Protein 2Y8Y (pdb70)

Radius of gyration: 17.03 Å; Cα contacts (8 Å, |Δi|>4): 442; chains: 1; bounding box: 39×47×45 Å

Nearest PDB structures (foldseek):
  2y8y-assembly1_A  TM=1.005E+00  e=7.306E-42  Thermus thermophilus HB8
  3qrq-assembly1_A  TM=9.886E-01  e=1.419E-35  Thermus thermophilus HB8
  2y9h-assembly3_E  TM=9.894E-01  e=6.694E-35  Thermus thermophilus HB8
  2y9h-assembly7_M  TM=9.909E-01  e=1.585E-34  Thermus thermophilus HB8
  2y9h-assembly2_C  TM=9.867E-01  e=7.059E-34  Thermus thermophilus HB8

Solvent-accessible surface area: 11088 Å² total; per-residue (Å²): 132,49,36,37,0,41,78,3,88,0,21,1,56,72,81,18,196,16,0,116,110,2,46,79,21,19,60,46,4,51,128,12,0,19,114,6,6,53,162,6,66,151,93,70,113,24,52,2,0,6,7,55,40,133,122,41,34,0,47,2,6,1,29,23,123,12,84,22,100,58,21,85,174,47,2,25,111,54,76,116,44,129,44,51,104,17,65,24,129,100,37,60,146,7,131,5,52,0,28,0,15,1,10,109,144,61,115,103,73,38,133,133,55,37,22,177,58,89,77,77,8,31,55,10,0,48,120,63,0,83,93,10,0,1,107,11,12,142,40,173,224,31,51,122,25,99,57,78,77,65,47,108,19,79,8,153,235,149,121,108,17,19,0,0,8,0,52,6,62,0,35,1,51,45,40,150,99,0,32,58,17,6,65,143,4,2,3,24,18,36,42,32,3,0,0,7,2,34,39,39,120

Foldseek 3Di:
DAAKKKKKKWLFAPVDPLLVVCVQALLSVLVQQCVFCVVCVVVVNWQWFWAFPVVTIIIIMIRDGGHNVSDDVRGTDIDPMDIDGDDADAFDKKKKKFKAFDWDQDPVPRDIDGDDDPVSVVVSVQVQQVVQQKHFDADPVGTFKDFPDWAWRCHDCRDTTIITMMIGMMHGHDVVSNVVQQRNFTHPDRSRNGRHMDIGD

B-factor: mean 26.15, std 17.55, range [8.09, 124.23]

Organism: Thermus thermophilus (strain ATCC 27634 / DSM 579 / HB8) (NCBI:txid300852)

InterPro domains:
  IPR010179 CRISPR-associated protein Cse3 [PF08798] (1-211)
  IPR010179 CRISPR-associated protein Cse3 [SM01101] (1-211)
  IPR010179 CRISPR-associated protein Cse3 [TIGR01907] (1-211)

Sequence (201 aa):
GTGAMWLTKLVLNPASRAARRDLANPYEMHRTLSKAVSRALEEGRERLLWRLEPPPVVLVQTLTEPDWSVLDEGYAQVFPPKPFHPALKPGQRLRFRLRANPAKRLAATGKRVALKTPAEKVAWLERRLEEGGFRLLEGERGPWVQILQDTFLEVRRLLQVQAVLFEGRLEVVDPERALATLRRGVGPGKALGLGLLSVAP

Secondary structure (DSSP, 8-state):
----EEEEEEEE-TT-HHHHHHHH-HHHHHHHHHGGGHHHHHTT----EEEE----EEEEEESS---GGGSPTTSEEEPPPEEE-----TT-EEEEEEEE--EEE-TTT--EEE--SHHHHHHHHHHHHHHTTEEE-EETTEESEEEEEEEEEEE---EEEEEEEEEEEEEES-HHHHHHHHHH-SSS-GGGT---EEEE-

Structure (mmCIF, N/CA/C/O backbone):
data_2Y8Y
#
_entry.id   2Y8Y
#
_cell.length_a   44.280
_cell.length_b   71.210
_cell.length_c   76.560
_cell.angle_alpha   90.00
_cell.angle_beta   90.00
_cell.angle_gamma   90.00
#
_symmetry.space_group_name_H-M   'P 21 21 21'
#
loop_
_entity.id
_entity.type
_entity.pdbx_description
1 polymer CSE3
2 polymer "5'-R(*UP*CP*CP*CP*CP*AP*CP*GP*CP*GP*UP*GP*UP*GP *GP*GP*DGP*AP*U)-3'"
3 water water
#
loop_
_atom_site.group_PDB
_atom_site.id
_atom_site.type_symbol
_atom_site.label_atom_id
_atom_site.label_alt_id
_atom_site.label_comp_id
_atom_site.label_asym_id
_atom_site.label_entity_id
_atom_site.label_seq_id
_atom_site.pdbx_PDB_ins_code
_atom_site.Cartn_x
_atom_site.Cartn_y
_atom_site.Cartn_z
_atom_site.occupancy
_atom_site.B_iso_or_equiv
_atom_site.auth_seq_id
_atom_site.auth_comp_id
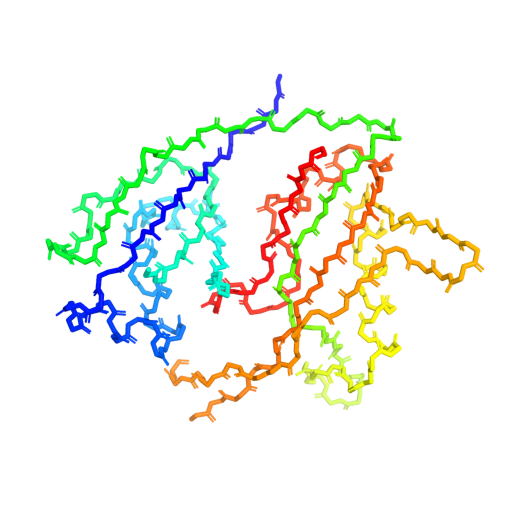_atom_site.auth_asym_id
_atom_site.auth_atom_id
_atom_site.pdbx_PDB_model_num
ATOM 1 N N . GLY A 1 1 ? 13.211 -4.877 24.663 1.00 36.67 -3 GLY A N 1
ATOM 2 C CA . GLY A 1 1 ? 11.877 -5.092 24.130 1.00 31.73 -3 GLY A CA 1
ATOM 3 C C . GLY A 1 1 ? 11.824 -4.846 22.640 1.00 32.94 -3 GLY A C 1
ATOM 4 O O . GLY A 1 1 ? 12.865 -4.706 21.996 1.00 35.17 -3 GLY A O 1
ATOM 5 N N . THR A 1 2 ? 10.616 -4.806 22.082 1.00 28.79 -2 THR A N 1
ATOM 6 C CA . THR A 1 2 ? 10.460 -4.386 20.696 1.00 21.58 -2 THR A CA 1
ATOM 7 C C . THR A 1 2 ? 9.768 -3.036 20.637 1.00 21.00 -2 THR A C 1
ATOM 8 O O . THR A 1 2 ? 9.150 -2.605 21.604 1.00 24.24 -2 THR A O 1
ATOM 12 N N . GLY A 1 3 ? 9.883 -2.382 19.486 1.00 24.96 -1 GLY A N 1
ATOM 13 C CA . GLY A 1 3 ? 9.319 -1.064 19.288 1.00 27.92 -1 GLY A CA 1
ATOM 14 C C . GLY A 1 3 ? 7.810 -1.043 19.390 1.00 24.18 -1 GLY A C 1
ATOM 15 O O . GLY A 1 3 ? 7.137 -2.033 19.108 1.00 21.11 -1 GLY A O 1
ATOM 16 N N . ALA A 1 4 ? 7.286 0.102 19.798 1.00 26.10 0 ALA A N 1
ATOM 17 C CA . ALA A 1 4 ? 5.859 0.299 19.956 1.00 26.32 0 ALA A CA 1
ATOM 18 C C . ALA A 1 4 ? 5.188 0.370 18.593 1.00 19.21 0 ALA A C 1
ATOM 19 O O . ALA A 1 4 ? 5.750 0.912 17.632 1.00 20.54 0 ALA A O 1
ATOM 21 N N . MET A 1 5 ? 4.006 -0.230 18.511 1.00 17.10 1 MET A N 1
ATOM 22 C CA . MET A 1 5 ? 3.106 -0.031 17.391 1.00 16.57 1 MET A CA 1
ATOM 23 C C . MET A 1 5 ? 1.749 0.203 18.025 1.00 20.02 1 MET A C 1
ATOM 24 O O . MET A 1 5 ? 1.482 -0.294 19.123 1.00 27.72 1 MET A O 1
ATOM 29 N N . TRP A 1 6 ? 0.911 0.993 17.370 1.00 13.22 2 TRP A N 1
ATOM 30 C CA . TRP A 1 6 ? -0.418 1.292 17.886 1.00 12.93 2 TRP A CA 1
ATOM 31 C C . TRP A 1 6 ? -1.482 0.815 16.919 1.00 13.36 2 TRP A C 1
ATOM 32 O O . TRP A 1 6 ? -1.409 1.093 15.720 1.00 13.68 2 TRP A O 1
ATOM 43 N N . LEU A 1 7 ? -2.469 0.096 17.439 1.00 14.46 3 LEU A N 1
ATOM 44 C CA . LEU A 1 7 ? -3.617 -0.312 16.658 1.00 14.51 3 LEU A CA 1
ATOM 45 C C . LEU A 1 7 ? -4.845 0.447 17.120 1.00 13.66 3 LEU A C 1
ATOM 46 O O . LEU A 1 7 ? -5.179 0.418 18.302 1.00 14.38 3 LEU A O 1
ATOM 51 N N . THR A 1 8 ? -5.511 1.132 16.196 1.00 12.47 4 THR A N 1
ATOM 52 C CA . THR A 1 8 ? -6.765 1.811 16.501 1.00 13.88 4 THR A CA 1
ATOM 53 C C . THR A 1 8 ? -7.869 1.232 15.644 1.00 14.74 4 THR A C 1
ATOM 54 O O . THR A 1 8 ? -7.734 1.147 14.432 1.00 14.42 4 THR A O 1
ATOM 58 N N . LYS A 1 9 ? -8.965 0.836 16.283 1.00 15.39 5 LYS A N 1
ATOM 59 C CA . LYS A 1 9 ? -10.166 0.463 15.560 1.00 16.81 5 LYS A CA 1
ATOM 60 C C . LYS A 1 9 ? -11.096 1.663 15.501 1.00 16.53 5 LYS A C 1
ATOM 61 O O . LYS A 1 9 ? -11.484 2.210 16.543 1.00 17.42 5 LYS A O 1
ATOM 67 N N . LEU A 1 10 ? -11.444 2.082 14.289 1.00 15.82 6 LEU A N 1
ATOM 68 C CA . LEU A 1 10 ? -12.449 3.122 14.096 1.00 18.67 6 LEU A CA 1
ATOM 69 C C . LEU A 1 10 ? -13.704 2.507 13.498 1.00 18.95 6 LEU A C 1
ATOM 70 O O . LEU A 1 10 ? -13.636 1.802 12.494 1.00 18.67 6 LEU A O 1
ATOM 75 N N . VAL A 1 11 ? -14.853 2.754 14.118 1.00 19.41 7 VAL A N 1
ATOM 76 C CA . VAL A 1 11 ? -16.116 2.351 13.518 1.00 23.20 7 VAL A CA 1
ATOM 77 C C . VAL A 1 11 ? -16.767 3.596 12.939 1.00 22.96 7 VAL A C 1
ATOM 78 O O . VAL A 1 11 ? -17.264 4.448 13.667 1.00 21.83 7 VAL A O 1
ATOM 82 N N . LEU A 1 12 ? -16.731 3.722 11.619 1.00 23.40 8 LEU A N 1
ATOM 83 C CA . LEU A 1 12 ? -17.207 4.945 10.986 1.00 24.36 8 LEU A CA 1
ATOM 84 C C . LEU A 1 12 ? -18.731 5.072 10.983 1.00 27.06 8 LEU A C 1
ATOM 85 O O . LEU A 1 12 ? -19.457 4.080 10.925 1.00 28.78 8 LEU A O 1
ATOM 90 N N . ASN A 1 13 ? -19.198 6.312 11.063 1.00 26.04 9 ASN A N 1
ATOM 91 C CA . ASN A 1 13 ? -20.621 6.604 11.139 1.00 27.97 9 ASN A CA 1
ATOM 92 C C . ASN A 1 13 ? -21.193 6.936 9.767 1.00 28.31 9 ASN A C 1
ATOM 93 O O . ASN A 1 13 ? -20.886 7.983 9.201 1.00 31.38 9 ASN A O 1
ATOM 98 N N . PRO A 1 14 ? -22.034 6.039 9.234 1.00 34.02 10 PRO A N 1
ATOM 99 C CA . PRO A 1 14 ? -22.694 6.201 7.933 1.00 41.19 10 PRO A CA 1
ATOM 100 C C . PRO A 1 14 ? -23.471 7.513 7.837 1.00 40.03 10 PRO A C 1
ATOM 101 O O . PRO A 1 14 ? -23.681 8.023 6.737 1.00 41.39 10 PRO A O 1
ATOM 105 N N . ALA A 1 15 ? -23.887 8.046 8.980 1.00 40.31 11 ALA A N 1
ATOM 106 C CA . ALA A 1 15 ? -24.636 9.299 9.023 1.00 45.00 11 ALA A CA 1
ATOM 107 C C . ALA A 1 15 ? -23.755 10.511 8.727 1.00 41.38 11 ALA A C 1
ATOM 108 O O . ALA A 1 15 ? -24.251 11.570 8.340 1.00 39.18 11 ALA A O 1
ATOM 110 N N . SER A 1 16 ? -22.448 10.354 8.914 1.00 37.98 12 SER A N 1
ATOM 111 C CA . SER A 1 16 ? -21.510 11.442 8.670 1.00 36.95 12 SER A CA 1
ATOM 112 C C . SER A 1 16 ? -21.148 11.557 7.197 1.00 40.33 12 SER A C 1
ATOM 113 O O . SER A 1 16 ? -20.698 10.588 6.585 1.00 37.89 12 SER A O 1
ATOM 116 N N . ARG A 1 17 ? -21.334 12.745 6.632 1.00 37.56 13 ARG A N 1
ATOM 117 C CA . ARG A 1 17 ? -20.953 12.992 5.246 1.00 40.20 13 ARG A CA 1
ATOM 118 C C . ARG A 1 17 ? -19.454 12.788 5.050 1.00 32.05 13 ARG A C 1
ATOM 119 O O . ARG A 1 17 ? -19.022 12.238 4.038 1.00 31.68 13 ARG A O 1
ATOM 127 N N . ALA A 1 18 ? -18.675 13.249 6.025 1.00 32.75 14 ALA A N 1
ATOM 128 C CA . ALA A 1 18 ? -17.222 13.117 5.996 1.00 31.15 14 ALA A CA 1
ATOM 129 C C . ALA A 1 18 ? -16.815 11.652 5.985 1.00 31.43 14 ALA A C 1
ATOM 130 O O . ALA A 1 18 ? -15.923 11.250 5.236 1.00 27.42 14 ALA A O 1
ATOM 132 N N . ALA A 1 19 ? -17.470 10.858 6.825 1.00 27.08 15 ALA A N 1
ATOM 133 C CA . ALA A 1 19 ? -17.197 9.430 6.883 1.00 26.33 15 ALA A CA 1
ATOM 134 C C . ALA A 1 19 ? -17.510 8.764 5.545 1.00 25.84 15 ALA A C 1
ATOM 135 O O . ALA A 1 19 ? -16.701 7.995 5.029 1.00 26.11 15 ALA A O 1
ATOM 137 N N . ARG A 1 20 ? -18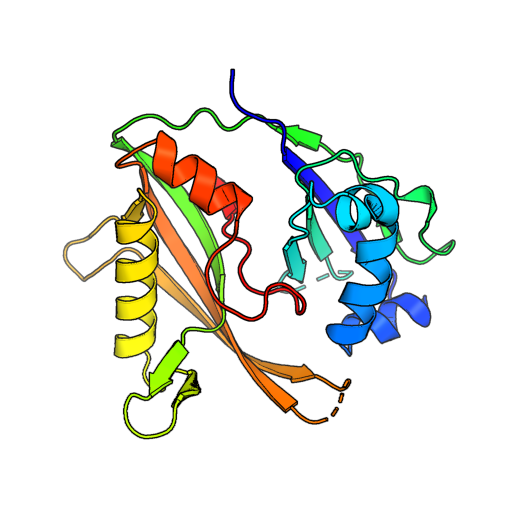.677 9.068 4.978 1.00 27.93 16 ARG A N 1
ATOM 138 C CA . ARG A 1 20 ? -19.065 8.489 3.692 1.00 26.16 16 ARG A CA 1
ATOM 139 C C . ARG A 1 20 ? -18.096 8.897 2.584 1.00 26.46 16 ARG A C 1
ATOM 140 O O . ARG A 1 20 ? -17.754 8.095 1.716 1.00 28.97 16 ARG A O 1
ATOM 148 N N . ARG A 1 21 ? -17.642 10.145 2.631 1.00 25.06 17 ARG A N 1
ATOM 149 C CA . ARG A 1 21 ? -16.661 10.644 1.671 1.00 25.90 17 ARG A CA 1
ATOM 150 C C . ARG A 1 21 ? -15.364 9.840 1.724 1.00 25.30 17 ARG A C 1
ATOM 151 O O . ARG A 1 21 ? -14.860 9.385 0.699 1.00 25.63 17 ARG A O 1
ATOM 159 N N . ASP A 1 22 ? -14.823 9.673 2.926 1.00 25.52 18 ASP A N 1
ATOM 160 C CA . ASP A 1 22 ? -13.585 8.923 3.093 1.00 20.43 18 ASP A CA 1
ATOM 161 C C . ASP A 1 22 ? -13.754 7.456 2.740 1.00 21.69 18 ASP A C 1
ATOM 162 O O . ASP A 1 22 ? -12.833 6.822 2.237 1.00 22.80 18 ASP A O 1
ATOM 167 N N . LEU A 1 23 ? -14.931 6.907 3.011 1.00 22.75 19 LEU A N 1
ATOM 168 C CA . LEU A 1 23 ? -15.173 5.501 2.705 1.00 24.64 19 LEU A CA 1
ATOM 169 C C . LEU A 1 23 ? -15.206 5.258 1.200 1.00 22.02 19 LEU A C 1
ATOM 170 O O . LEU A 1 23 ? -14.839 4.176 0.729 1.00 28.92 19 LEU A O 1
ATOM 175 N N . ALA A 1 24 ? -15.630 6.273 0.450 1.00 27.26 20 ALA A N 1
ATOM 176 C CA . ALA A 1 24 ? -15.789 6.156 -0.995 1.00 28.34 20 ALA A CA 1
ATOM 177 C C . ALA A 1 24 ? -14.509 6.464 -1.767 1.00 31.07 20 ALA A C 1
ATOM 178 O O . ALA A 1 24 ? -14.400 6.130 -2.946 1.00 31.23 20 ALA A O 1
ATOM 180 N N . ASN A 1 25 ? -13.544 7.098 -1.107 1.00 22.55 21 ASN A N 1
ATOM 181 C CA . ASN A 1 25 ? -12.301 7.470 -1.772 1.00 24.26 21 ASN A CA 1
ATOM 182 C C . ASN A 1 25 ? -11.108 7.323 -0.844 1.00 20.35 21 ASN A C 1
ATOM 183 O O . ASN A 1 25 ? -10.932 8.132 0.072 1.00 23.51 21 ASN A O 1
ATOM 188 N N . PRO A 1 26 ? -10.281 6.293 -1.084 1.00 22.24 22 PRO A N 1
ATOM 189 C CA . PRO A 1 26 ? -9.131 6.042 -0.206 1.00 18.08 22 PRO A CA 1
ATOM 190 C C . PRO A 1 26 ? -8.181 7.233 -0.114 1.00 22.12 22 PRO A C 1
ATOM 191 O O . PRO A 1 26 ? -7.495 7.403 0.895 1.00 19.79 22 PRO A O 1
ATOM 195 N N . TYR A 1 27 ? -8.116 8.040 -1.164 1.00 22.91 23 TYR A N 1
ATOM 196 C CA . TYR A 1 27 ? -7.306 9.249 -1.104 1.00 24.45 23 TYR A CA 1
ATOM 197 C C . TYR A 1 27 ? -7.774 10.185 0.017 1.00 26.30 23 TYR A C 1
ATOM 198 O O . TYR A 1 27 ? -6.962 10.751 0.748 1.00 24.19 23 TYR A O 1
ATOM 207 N N . GLU A 1 28 ? -9.085 10.343 0.157 1.00 24.79 24 GLU A N 1
ATOM 208 C CA . GLU A 1 28 ? -9.627 11.175 1.227 1.00 21.45 24 GLU A CA 1
ATOM 209 C C . GLU A 1 28 ? -9.419 10.533 2.596 1.00 20.53 24 GLU A C 1
ATOM 210 O O . GLU A 1 28 ? -9.121 11.207 3.576 1.00 21.71 24 GLU A O 1
ATOM 216 N N . MET A 1 29 ? -9.587 9.220 2.666 1.00 18.99 25 MET A N 1
ATOM 217 C CA . MET A 1 29 ? -9.335 8.522 3.920 1.00 16.74 25 MET A CA 1
ATOM 218 C C . MET A 1 29 ? -7.902 8.773 4.383 1.00 17.89 25 MET A C 1
ATOM 219 O O . MET A 1 29 ? -7.656 9.030 5.556 1.00 16.74 25 MET A O 1
ATOM 224 N N . HIS A 1 30 ? -6.960 8.714 3.449 1.00 17.27 26 HIS A N 1
ATOM 225 C CA . HIS A 1 30 ? -5.558 8.978 3.757 1.00 16.76 26 HIS A CA 1
ATOM 226 C C . HIS A 1 30 ? -5.364 10.378 4.341 1.00 16.48 26 HIS A C 1
ATOM 227 O O . HIS A 1 30 ? -4.627 10.552 5.315 1.00 18.76 26 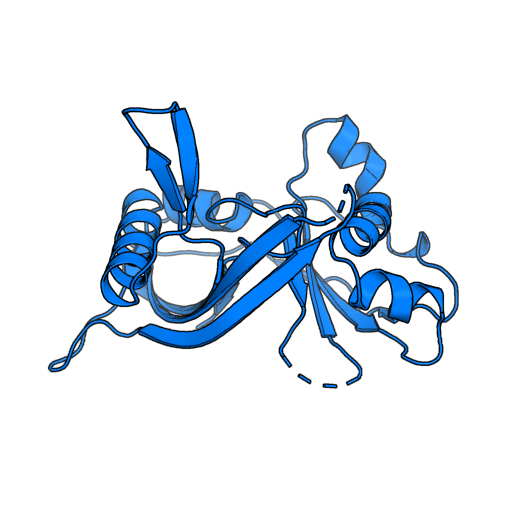HIS A O 1
ATOM 234 N N . ARG A 1 31 ? -6.007 11.369 3.735 1.00 20.18 27 ARG A N 1
ATOM 235 C CA . ARG A 1 31 ? -5.903 12.744 4.226 1.00 23.12 27 ARG A CA 1
ATOM 236 C C . ARG A 1 31 ? -6.376 12.844 5.675 1.00 22.15 27 ARG A C 1
ATOM 237 O O . ARG A 1 31 ? -5.726 13.473 6.513 1.00 23.90 27 ARG A O 1
ATOM 245 N N . THR A 1 32 ? -7.510 12.214 5.967 1.00 19.66 28 THR A N 1
ATOM 246 C CA . THR A 1 32 ? -8.057 12.231 7.321 1.00 19.44 28 THR A CA 1
ATOM 247 C C . THR A 1 32 ? -7.164 11.538 8.342 1.00 18.08 28 THR A C 1
ATOM 248 O O . THR A 1 32 ? -6.806 12.122 9.367 1.00 19.42 28 THR A O 1
ATOM 252 N N . LEU A 1 33 ? -6.784 10.296 8.056 1.00 16.37 29 LEU A N 1
ATOM 253 C CA . LEU A 1 33 ? -6.065 9.501 9.030 1.00 14.91 29 LEU A CA 1
ATOM 254 C C . LEU A 1 33 ? -4.702 10.109 9.320 1.00 15.79 29 LEU A C 1
ATOM 255 O O . LEU A 1 33 ? -4.209 10.053 10.449 1.00 15.71 29 LEU A O 1
ATOM 260 N N . SER A 1 34 ? -4.086 10.685 8.291 1.00 15.39 30 SER A N 1
ATOM 261 C CA . SER A 1 34 ? -2.755 11.273 8.434 1.00 17.44 30 SER A CA 1
ATOM 262 C C . SER A 1 34 ? -2.719 12.382 9.482 1.00 16.31 30 SER A C 1
ATOM 263 O O . SER A 1 34 ? -1.675 12.646 10.081 1.00 19.06 30 SER A O 1
ATOM 266 N N . LYS A 1 35 ? -3.859 13.030 9.700 1.00 18.08 31 LYS A N 1
ATOM 267 C CA . LYS A 1 35 ? -3.935 14.112 10.671 1.00 18.76 31 LYS A CA 1
ATOM 268 C C . LYS A 1 35 ? -3.601 13.640 12.080 1.00 20.73 31 LYS A C 1
ATOM 269 O O . LYS A 1 35 ? -3.079 14.411 12.882 1.00 19.26 31 LYS A O 1
ATOM 275 N N . ALA A 1 36 ? -3.915 12.382 12.384 1.00 17.55 32 ALA A N 1
ATOM 276 C CA . ALA A 1 36 ? -3.709 11.849 13.734 1.00 18.42 32 ALA A CA 1
ATOM 277 C C . ALA A 1 36 ? -2.246 11.682 14.105 1.00 15.03 32 ALA A C 1
ATOM 278 O O . ALA A 1 36 ? -1.908 11.567 15.277 1.00 18.48 32 ALA A O 1
ATOM 280 N N . VAL A 1 37 ? -1.376 11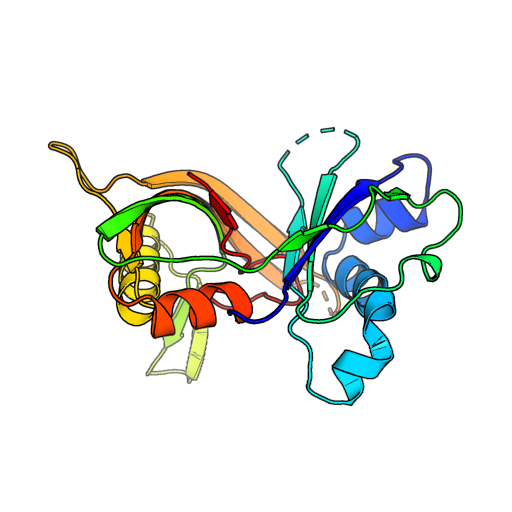.644 13.100 1.00 16.71 33 VAL A N 1
ATOM 281 C CA . VAL A 1 37 ? 0.056 11.478 13.334 1.00 17.13 33 VAL A CA 1
ATOM 282 C C . VAL A 1 37 ? 0.856 12.473 12.494 1.00 14.28 33 VAL A C 1
ATOM 283 O O . VAL A 1 37 ? 1.954 12.170 12.023 1.00 17.00 33 VAL A O 1
ATOM 287 N N . SER A 1 38 ? 0.291 13.665 12.322 1.00 16.49 34 SER A N 1
ATOM 288 C CA . SER A 1 38 ? 0.842 14.670 11.412 1.00 15.93 34 SER A CA 1
ATOM 289 C C . SER A 1 38 ? 2.293 15.053 11.701 1.00 18.29 34 SER A C 1
ATOM 290 O O . SER A 1 38 ? 3.131 15.065 10.800 1.00 19.07 34 SER A O 1
ATOM 293 N N . ARG A 1 39 ? 2.600 15.369 12.953 1.00 17.84 35 ARG A N 1
ATOM 294 C CA . ARG A 1 39 ? 3.966 15.752 13.281 1.00 20.13 35 ARG A CA 1
ATOM 295 C C . ARG A 1 39 ? 4.948 14.605 13.087 1.00 17.39 35 ARG A C 1
ATOM 296 O O . ARG A 1 39 ? 6.052 14.803 12.571 1.00 20.65 35 ARG A O 1
ATOM 304 N N . ALA A 1 40 ? 4.563 13.403 13.511 1.00 15.58 36 ALA A N 1
ATOM 305 C CA . ALA A 1 40 ? 5.439 12.252 13.355 1.00 14.95 36 ALA A CA 1
ATOM 306 C C . ALA A 1 40 ? 5.748 12.013 11.877 1.00 15.21 36 ALA A C 1
ATOM 307 O O . ALA A 1 40 ? 6.870 11.653 11.517 1.00 17.55 36 ALA A O 1
ATOM 309 N N . LEU A 1 41 ? 4.758 12.238 11.020 1.00 16.52 37 LEU A N 1
ATOM 310 C CA . LEU A 1 41 ? 4.955 12.081 9.576 1.00 18.01 37 LEU A CA 1
ATOM 311 C C . LEU A 1 41 ? 5.982 13.088 9.071 1.00 21.14 37 LEU A C 1
ATOM 312 O O . L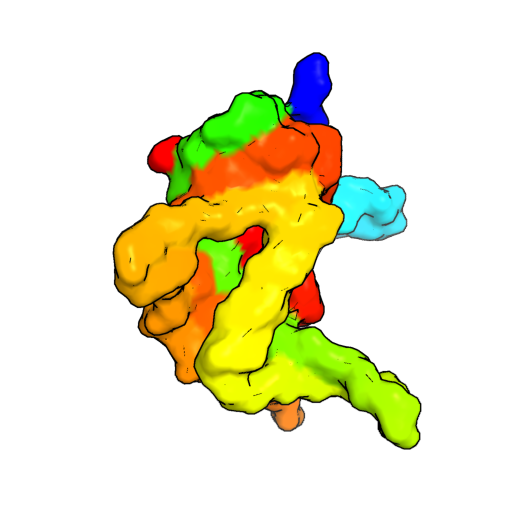EU A 1 41 ? 6.922 12.724 8.354 1.00 20.77 37 LEU A O 1
ATOM 317 N N . GLU A 1 42 ? 5.810 14.345 9.466 1.00 23.47 38 GLU A N 1
ATOM 318 C CA . GLU A 1 42 ? 6.731 15.408 9.073 1.00 24.01 38 GLU A CA 1
ATOM 319 C C . GLU A 1 42 ? 8.147 15.135 9.562 1.00 25.83 38 GLU A C 1
ATOM 320 O O . GLU A 1 42 ? 9.119 15.544 8.931 1.00 31.68 38 GLU A O 1
ATOM 326 N N . GLU A 1 43 ? 8.262 14.437 10.686 1.00 20.31 39 GLU A N 1
ATOM 327 C CA . GLU A 1 43 ? 9.567 14.151 11.276 1.00 21.53 39 GLU A CA 1
ATOM 328 C C . GLU A 1 43 ? 10.186 12.835 10.800 1.00 22.63 39 GLU A C 1
ATOM 329 O O . GLU A 1 43 ? 11.262 12.452 11.259 1.00 24.41 39 GLU A O 1
ATOM 335 N N . GLY A 1 44 ? 9.510 12.149 9.880 1.00 19.34 40 GLY A N 1
ATOM 336 C CA . GLY A 1 44 ? 10.020 10.919 9.302 1.00 23.01 40 GLY A CA 1
ATOM 337 C C . GLY A 1 44 ? 9.995 9.730 10.239 1.00 21.48 40 GLY A C 1
ATOM 338 O O . GLY A 1 44 ? 10.733 8.764 10.047 1.00 22.29 40 GLY A O 1
ATOM 339 N N . ARG A 1 45 ? 9.132 9.785 11.250 1.00 16.49 41 ARG A N 1
ATOM 340 C CA . ARG A 1 45 ? 9.089 8.733 12.257 1.00 13.92 41 ARG A CA 1
ATOM 341 C C . ARG A 1 45 ? 7.907 7.795 12.076 1.00 14.53 41 ARG A C 1
ATOM 342 O O . ARG A 1 45 ? 7.692 6.903 12.900 1.00 18.39 41 ARG A O 1
ATOM 350 N N . GLU A 1 46 ? 7.141 7.984 11.002 1.00 14.83 42 GLU A N 1
ATOM 351 C CA . GLU A 1 46 ? 5.854 7.304 10.899 1.00 10.48 42 GLU A CA 1
ATOM 352 C C . GLU A 1 46 ? 5.667 6.507 9.588 1.00 12.97 42 GLU A C 1
ATOM 353 O O . GLU A 1 46 ? 6.192 6.869 8.522 1.00 14.33 42 GLU A O 1
ATOM 359 N N . ARG A 1 47 ? 4.931 5.406 9.700 1.00 10.82 43 ARG A N 1
ATOM 360 C CA . ARG A 1 47 ? 4.438 4.656 8.552 1.00 10.75 43 ARG A CA 1
ATOM 361 C C . ARG A 1 47 ? 2.985 4.334 8.859 1.00 9.75 43 ARG A C 1
ATOM 362 O O . ARG A 1 47 ? 2.673 3.305 9.455 1.00 12.45 43 ARG A O 1
ATOM 370 N N . LEU A 1 48 ? 2.096 5.231 8.454 1.00 10.13 44 LEU A N 1
ATOM 371 C CA . LEU A 1 48 ? 0.678 5.030 8.649 1.00 11.55 44 LEU A CA 1
ATOM 372 C C . LEU A 1 48 ? 0.206 3.914 7.708 1.00 10.75 44 LEU A C 1
ATOM 373 O O . LEU A 1 48 ? 0.493 3.967 6.503 1.00 11.75 44 LEU A O 1
ATOM 378 N N . LEU A 1 49 ? -0.491 2.915 8.255 1.00 10.23 45 LEU A N 1
ATOM 379 C CA . LEU A 1 49 ? -1.123 1.858 7.456 1.00 9.43 45 LEU A CA 1
ATOM 380 C C . LEU A 1 49 ? -2.555 1.677 7.930 1.00 10.71 45 LEU A C 1
ATOM 381 O O . LEU A 1 49 ? -2.865 1.904 9.100 1.00 11.74 45 LEU A O 1
ATOM 386 N N . TRP A 1 50 ? -3.441 1.258 7.040 1.00 10.51 46 TRP A N 1
ATOM 387 C CA . TRP A 1 50 ? -4.802 0.974 7.443 1.00 10.69 46 TRP A CA 1
ATOM 388 C C . TRP A 1 50 ? -5.437 -0.071 6.549 1.00 11.34 46 TRP A C 1
ATOM 389 O O . TRP A 1 50 ? -4.925 -0.376 5.477 1.00 11.40 46 TRP A O 1
ATOM 400 N N . ARG A 1 51 ? -6.522 -0.658 7.033 1.00 11.44 47 ARG A N 1
ATOM 401 C CA . ARG A 1 51 ? -7.353 -1.536 6.215 1.00 11.02 47 ARG A CA 1
ATOM 402 C C . ARG A 1 51 ? -8.812 -1.252 6.508 1.00 12.20 47 ARG A C 1
ATOM 403 O O . ARG A 1 51 ? -9.216 -1.176 7.678 1.00 12.97 47 ARG A O 1
ATOM 411 N N . LEU A 1 52 ? -9.600 -1.074 5.450 1.00 13.52 48 LEU A N 1
ATOM 412 C CA . LEU A 1 52 ? -11.052 -1.043 5.572 1.00 15.15 48 LEU A CA 1
ATOM 413 C C . LEU A 1 52 ? -11.529 -2.477 5.561 1.00 17.89 48 LEU A C 1
ATOM 414 O O . LEU A 1 52 ? -11.349 -3.190 4.562 1.00 17.91 48 LEU A O 1
ATOM 419 N N . GLU A 1 53 ? -12.115 -2.908 6.674 1.00 22.55 49 GLU A N 1
ATOM 420 C CA . GLU A 1 53 ? -12.572 -4.286 6.816 1.00 27.78 49 GLU A CA 1
ATOM 421 C C . GLU A 1 53 ? -13.846 -4.517 6.013 1.00 25.44 49 GLU A C 1
ATOM 422 O O . GLU A 1 53 ? -14.615 -3.585 5.767 1.00 29.28 49 GLU A O 1
ATOM 428 N N . PRO A 1 54 ? -14.073 -5.772 5.596 1.00 33.91 50 PRO A N 1
ATOM 429 C CA . PRO A 1 54 ? -15.257 -6.132 4.811 1.00 41.60 50 PRO A CA 1
ATOM 430 C C . PRO A 1 54 ? -16.499 -6.160 5.693 1.00 38.58 50 PRO A C 1
ATOM 431 O O . PRO A 1 54 ? -16.334 -6.184 6.915 1.00 41.35 50 PRO A O 1
ATOM 435 N N . PRO A 1 60 ? -21.660 -1.424 11.139 1.00 37.99 56 PRO A N 1
ATOM 436 C CA . PRO A 1 60 ? -21.080 -0.301 10.392 1.00 34.72 56 PRO A CA 1
ATOM 437 C C . PRO A 1 60 ? -19.627 -0.564 9.996 1.00 31.07 56 PRO A C 1
ATOM 438 O O . PRO A 1 60 ? -18.992 -1.456 10.566 1.00 30.76 56 PRO A O 1
ATOM 442 N N . PRO A 1 61 ? -19.107 0.205 9.024 1.00 27.07 57 PRO A N 1
ATOM 443 C CA . PRO A 1 61 ? -17.754 0.025 8.486 1.00 28.17 57 PRO A CA 1
ATOM 444 C C . PRO A 1 61 ? -16.675 0.127 9.561 1.00 24.20 57 PRO A C 1
ATOM 445 O O . PRO A 1 61 ? -16.733 1.017 10.416 1.00 25.72 57 PRO A O 1
ATOM 449 N N . VAL A 1 62 ? -15.704 -0.779 9.503 1.00 21.29 58 VAL A N 1
ATOM 450 C CA . VAL A 1 62 ? -14.582 -0.783 10.427 1.00 18.55 58 VAL A CA 1
ATOM 451 C C . VAL A 1 62 ? -13.269 -0.476 9.718 1.00 18.20 58 VAL A C 1
ATOM 452 O O . VAL A 1 62 ? -12.913 -1.125 8.733 1.00 18.40 58 VAL A O 1
ATOM 456 N N . VAL A 1 63 ? -12.536 0.507 10.227 1.00 16.55 59 VAL A N 1
ATOM 457 C CA . VAL A 1 63 ? -11.204 0.800 9.713 1.00 15.56 59 VAL A CA 1
ATOM 458 C C . VAL A 1 63 ? -10.190 0.494 10.799 1.00 14.76 59 VAL A C 1
ATOM 459 O O . VAL A 1 63 ? -10.287 1.010 11.913 1.00 16.23 59 VAL A O 1
ATOM 463 N N . LEU A 1 64 ? -9.224 -0.359 10.479 1.00 13.05 60 LEU A N 1
ATOM 464 C CA . LEU A 1 64 ? -8.122 -0.659 11.383 1.00 14.62 60 LEU A CA 1
ATOM 465 C C . LEU A 1 64 ? -6.914 0.163 10.978 1.00 11.99 60 LEU A C 1
ATOM 466 O O . LEU A 1 64 ? -6.494 0.127 9.819 1.00 13.59 60 LEU A O 1
ATOM 471 N N . VAL A 1 65 ? -6.358 0.914 11.925 1.00 11.75 61 VAL A N 1
ATOM 472 C CA . VAL A 1 65 ? -5.232 1.795 11.636 1.00 11.85 61 VAL A CA 1
ATOM 473 C C . VAL A 1 65 ? -4.040 1.396 12.469 1.00 10.88 61 VAL A C 1
ATOM 474 O O . VAL A 1 65 ? -4.143 1.295 13.690 1.00 12.10 61 VAL A O 1
ATOM 478 N N . GLN A 1 66 ? -2.904 1.186 11.818 1.00 10.84 62 GLN A N 1
ATOM 479 C CA . GLN A 1 66 ? -1.659 0.945 12.524 1.00 10.23 62 GLN A CA 1
ATOM 480 C C . GLN A 1 66 ? -0.732 2.133 12.351 1.00 11.38 62 GLN A C 1
ATOM 481 O O . GLN A 1 66 ? -0.515 2.625 11.229 1.00 12.63 62 GLN A O 1
ATOM 487 N N . THR A 1 67 ? -0.191 2.601 13.469 1.00 11.44 63 THR A N 1
ATOM 488 C CA . THR A 1 67 ? 0.803 3.656 13.442 1.00 11.80 63 THR A CA 1
ATOM 489 C C . THR A 1 67 ? 1.986 3.241 14.300 1.00 13.96 63 THR A C 1
ATOM 490 O O . THR A 1 67 ? 1.844 2.442 15.217 1.00 14.85 63 THR A O 1
ATOM 494 N N . LEU A 1 68 ? 3.153 3.763 13.970 1.00 11.25 64 LEU A N 1
ATOM 495 C CA . LEU A 1 68 ? 4.357 3.498 14.746 1.00 11.68 64 LEU A CA 1
ATOM 496 C C . LEU A 1 68 ? 4.489 4.455 15.924 1.00 14.92 64 LEU A C 1
ATOM 497 O O . LEU A 1 68 ? 5.269 4.202 16.844 1.00 15.40 64 LEU A O 1
ATOM 502 N N . THR A 1 69 ? 3.729 5.545 15.891 1.00 12.18 65 THR A N 1
ATOM 503 C CA . THR A 1 69 ? 3.782 6.544 16.956 1.00 11.85 65 THR A CA 1
ATOM 504 C C . THR A 1 69 ? 2.388 6.723 17.517 1.00 14.25 65 THR A C 1
ATOM 505 O O . THR A 1 69 ? 1.411 6.299 16.927 1.00 13.65 65 THR A O 1
ATOM 509 N N . GLU A 1 70 ? 2.288 7.339 18.686 1.00 13.49 66 GLU A N 1
ATOM 510 C CA . GLU A 1 70 ? 1.002 7.405 19.350 1.00 14.86 66 GLU A CA 1
ATOM 511 C C . GLU A 1 70 ? 0.093 8.383 18.624 1.00 14.19 66 GLU A C 1
ATOM 512 O O . GLU A 1 70 ? 0.427 9.555 18.486 1.00 17.02 66 GLU A O 1
ATOM 518 N N . PRO A 1 71 ? -1.061 7.898 18.147 1.00 14.45 67 PRO A N 1
ATOM 519 C CA . PRO A 1 71 ? -1.945 8.771 17.374 1.00 16.27 67 PRO A CA 1
ATOM 520 C C . PRO A 1 71 ? -2.745 9.696 18.279 1.00 20.79 67 PRO A C 1
ATOM 521 O O . PRO A 1 71 ? -2.952 9.375 19.449 1.00 18.46 67 PRO A O 1
ATOM 525 N N . ASP A 1 72 ? -3.171 10.837 17.751 1.00 16.57 68 ASP A N 1
ATOM 526 C CA . ASP A 1 72 ? -4.114 11.678 18.478 1.00 19.26 68 ASP A CA 1
ATOM 527 C C . ASP A 1 72 ? -5.392 11.810 17.657 1.00 17.58 68 ASP A C 1
ATOM 528 O O . ASP A 1 72 ? -5.467 12.550 16.671 1.00 18.75 68 ASP A O 1
ATOM 533 N N . TRP A 1 73 ? -6.404 11.065 18.073 1.00 16.51 69 TRP A N 1
ATOM 534 C CA . TRP A 1 73 ? -7.643 11.004 17.319 1.00 20.20 69 TRP A CA 1
ATOM 535 C C . TRP A 1 73 ? -8.614 12.145 17.605 1.00 19.62 69 TRP A C 1
ATOM 536 O O . TRP A 1 73 ? -9.716 12.161 17.069 1.00 20.71 69 TRP A O 1
ATOM 547 N N . SER A 1 74 ? -8.202 13.099 18.438 1.00 18.10 70 SER A N 1
ATOM 548 C CA . SER A 1 74 ? -8.995 14.303 18.658 1.00 17.73 70 SER A CA 1
ATOM 549 C C . SER A 1 74 ? -9.098 15.127 17.378 1.00 20.24 70 SER A C 1
ATOM 550 O O . SER A 1 74 ? -9.887 16.073 17.300 1.00 21.87 70 SER A O 1
ATOM 553 N N . VAL A 1 75 ? -8.302 14.751 16.375 1.00 21.14 71 VAL A N 1
ATOM 554 C CA . VAL A 1 75 ? -8.306 15.440 15.086 1.00 25.98 71 VAL A CA 1
ATOM 555 C C . VAL A 1 75 ? -9.546 15.126 14.261 1.00 27.76 71 VAL A C 1
ATOM 556 O O . VAL A 1 75 ? -9.881 15.863 13.335 1.00 29.64 71 VAL A O 1
ATOM 560 N N . LEU A 1 76 ? -10.226 14.034 14.594 1.00 26.76 72 LEU A N 1
ATOM 561 C CA . LEU A 1 76 ? -11.403 13.619 13.835 1.00 22.61 72 LEU A CA 1
ATOM 562 C C . LEU A 1 76 ? -12.582 14.548 14.066 1.00 30.02 72 LEU A C 1
ATOM 563 O O . LEU A 1 76 ? -12.727 15.137 15.141 1.00 30.74 72 LEU A O 1
ATOM 568 N N . ASP A 1 77 ? -13.436 14.663 13.056 1.00 31.89 73 ASP A N 1
ATOM 569 C CA . ASP A 1 77 ? -14.657 15.447 13.190 1.00 26.79 73 ASP A CA 1
ATOM 570 C C . ASP A 1 77 ? -15.577 14.803 14.209 1.00 29.92 73 ASP A C 1
ATOM 571 O O . ASP A 1 77 ? -15.586 13.583 14.362 1.00 33.17 73 ASP A O 1
ATOM 576 N N . GLU A 1 78 ? -16.372 15.616 14.896 1.00 34.51 74 GLU A N 1
ATOM 577 C CA . GLU A 1 78 ? -17.396 15.063 15.767 1.00 42.31 74 GLU A CA 1
ATOM 578 C C . GLU A 1 78 ? -18.372 14.245 14.929 1.00 35.21 74 GLU A C 1
ATOM 579 O O . GLU A 1 78 ? -18.768 14.659 13.841 1.00 37.69 74 GLU A O 1
ATOM 585 N N . GLY A 1 79 ? -18.742 13.072 15.431 1.00 33.26 75 GLY A N 1
ATOM 586 C CA . GLY A 1 79 ? -19.693 12.222 14.742 1.00 35.86 75 GLY A CA 1
ATOM 587 C C . GLY A 1 79 ? -19.101 11.396 13.613 1.00 36.40 75 GLY A C 1
ATOM 588 O O . GLY A 1 79 ? -19.804 10.589 13.007 1.00 38.97 75 GLY A O 1
ATOM 589 N N . TYR A 1 80 ? -17.812 11.585 13.334 1.00 27.26 76 TYR A N 1
ATOM 590 C CA . TYR A 1 80 ? -17.136 10.869 12.251 1.00 30.15 76 TYR A CA 1
ATOM 591 C C . TYR A 1 80 ? -17.048 9.375 12.534 1.00 27.95 76 TYR A C 1
ATOM 592 O O . TYR A 1 80 ? -17.409 8.546 11.691 1.00 26.04 76 TYR A O 1
ATOM 601 N N . ALA A 1 81 ? -16.569 9.030 13.726 1.00 28.05 77 ALA A N 1
ATOM 602 C CA . ALA A 1 81 ? -16.398 7.630 14.074 1.00 25.49 77 ALA A CA 1
ATOM 603 C C . ALA A 1 81 ? -16.453 7.373 15.572 1.00 25.46 77 ALA A C 1
ATOM 604 O O . ALA A 1 81 ? -16.247 8.275 16.389 1.00 27.55 77 ALA A O 1
ATOM 606 N N . GLN A 1 82 ? -16.744 6.128 15.923 1.00 24.87 78 GLN A N 1
ATOM 607 C CA . GLN A 1 82 ? -16.511 5.650 17.268 1.00 26.92 78 GLN A CA 1
ATOM 608 C C . GLN A 1 82 ? -15.060 5.196 17.316 1.00 23.82 78 GLN A C 1
ATOM 609 O O . GLN A 1 82 ? -14.663 4.277 16.596 1.00 22.75 78 GLN A O 1
ATOM 615 N N . VAL A 1 83 ? -14.256 5.873 18.129 1.00 22.98 79 VAL A N 1
ATOM 616 C CA . VAL A 1 83 ? -12.842 5.542 18.276 1.00 23.21 79 VAL A CA 1
ATOM 617 C C . VAL A 1 83 ? -12.648 4.629 19.474 1.00 27.50 79 VAL A C 1
ATOM 618 O O . VAL A 1 83 ? -12.847 5.042 20.609 1.00 26.46 79 VAL A O 1
ATOM 622 N N . PHE A 1 84 ? -12.273 3.382 19.229 1.00 24.02 80 PHE A N 1
ATOM 623 C CA . PHE A 1 84 ? -11.926 2.493 20.330 1.00 22.49 80 PHE A CA 1
ATOM 624 C C . PHE A 1 84 ? -10.548 2.893 20.841 1.00 20.10 80 PHE A C 1
ATOM 625 O O . PHE A 1 84 ? -9.709 3.348 20.065 1.00 22.88 80 PHE A O 1
ATOM 633 N N . PRO A 1 85 ? -10.312 2.746 22.148 1.00 23.29 81 PRO A N 1
ATOM 634 C CA . PRO A 1 85 ? -9.021 3.121 22.734 1.00 23.24 81 PRO A CA 1
ATOM 635 C C . PRO A 1 85 ? -7.851 2.518 21.956 1.00 21.85 81 PRO A C 1
ATOM 636 O O . PRO A 1 85 ? -7.772 1.301 21.806 1.00 22.11 81 PRO A O 1
ATOM 640 N N . PRO A 1 86 ? -6.954 3.367 21.440 1.00 18.80 82 PRO A N 1
ATOM 641 C CA . PRO A 1 86 ? -5.794 2.820 20.733 1.00 17.95 82 PRO A CA 1
ATOM 642 C C . PRO A 1 86 ? -5.000 1.893 21.635 1.00 19.70 82 PRO A C 1
ATOM 643 O O . PRO A 1 86 ? -4.856 2.173 22.822 1.00 21.35 82 PRO A O 1
ATOM 647 N N . LYS A 1 87 ? -4.508 0.795 21.071 1.00 18.16 83 LYS A N 1
ATOM 648 C CA . LYS A 1 87 ? -3.770 -0.204 21.838 1.00 21.81 83 LYS A CA 1
ATOM 649 C C . LYS A 1 87 ? -2.306 -0.263 21.400 1.00 19.08 83 LYS A C 1
ATOM 650 O O . LYS A 1 87 ? -1.998 -0.517 20.226 1.00 16.44 83 LYS A O 1
ATOM 656 N N . PRO A 1 88 ? -1.387 -0.008 22.332 1.00 16.98 84 PRO A N 1
ATOM 657 C CA . PRO A 1 88 ? 0.026 -0.163 21.991 1.00 18.99 84 PRO A CA 1
ATOM 658 C C . PRO A 1 88 ? 0.415 -1.621 22.110 1.00 23.66 84 PRO A C 1
ATOM 659 O O . PRO A 1 88 ? 0.069 -2.280 23.091 1.00 29.61 84 PRO A O 1
ATOM 663 N N . PHE A 1 89 ? 1.101 -2.139 21.103 1.00 22.78 85 PHE A N 1
ATOM 664 C CA . PHE A 1 89 ? 1.595 -3.498 21.190 1.00 22.75 85 PHE A CA 1
ATOM 665 C C . PHE A 1 89 ? 3.065 -3.565 20.808 1.00 20.89 85 PHE A C 1
ATOM 666 O O . PHE A 1 89 ? 3.577 -2.723 20.067 1.00 21.51 85 PHE A O 1
ATOM 674 N N . HIS A 1 90 ? 3.743 -4.555 21.359 1.00 18.45 86 HIS A N 1
ATOM 675 C CA . HIS A 1 90 ? 5.155 -4.761 21.115 1.00 18.29 86 HIS A CA 1
ATOM 676 C C . HIS A 1 90 ? 5.285 -6.207 20.692 1.00 19.21 86 HIS A C 1
ATOM 677 O O . HIS A 1 90 ? 5.407 -7.092 21.540 1.00 21.74 86 HIS A O 1
ATOM 684 N N . PRO A 1 91 ? 5.247 -6.458 19.380 1.00 16.08 87 PRO A N 1
ATOM 685 C CA . PRO A 1 91 ? 5.245 -7.849 18.928 1.00 15.00 87 PRO A CA 1
ATOM 686 C C . PRO A 1 91 ? 6.425 -8.613 19.485 1.00 15.63 87 PRO A C 1
ATOM 687 O O . PRO A 1 91 ? 7.531 -8.086 19.542 1.00 24.03 87 PRO A O 1
ATOM 691 N N . ALA A 1 92 ? 6.179 -9.845 19.907 1.00 16.70 88 ALA A N 1
ATOM 692 C CA . ALA A 1 92 ? 7.233 -10.697 20.427 1.00 19.76 88 ALA A CA 1
ATOM 693 C C . ALA A 1 92 ? 7.383 -11.893 19.507 1.00 21.70 88 ALA A C 1
ATOM 694 O O . ALA A 1 92 ? 6.967 -12.998 19.835 1.00 23.01 88 ALA A O 1
ATOM 696 N N . LEU A 1 93 ? 7.998 -11.671 18.356 1.00 15.12 89 LEU A N 1
ATOM 697 C CA . LEU A 1 93 ? 8.066 -12.713 17.334 1.00 14.07 89 LEU A CA 1
ATOM 698 C C . LEU A 1 93 ? 9.209 -13.665 17.638 1.00 15.14 89 LEU A C 1
ATOM 699 O O . LEU A 1 93 ? 10.298 -13.235 18.010 1.00 16.85 89 LEU A O 1
ATOM 704 N N . LYS A 1 94 ? 8.967 -14.961 17.493 1.00 13.67 90 LYS A N 1
ATOM 705 C CA . LYS A 1 94 ? 10.001 -15.947 17.782 1.00 13.16 90 LYS A CA 1
ATOM 706 C C . LYS A 1 94 ? 10.187 -16.895 16.601 1.00 13.05 90 LYS A C 1
ATOM 707 O O . LYS A 1 94 ? 9.255 -17.149 15.851 1.00 11.95 90 LYS A O 1
ATOM 713 N N . PRO A 1 95 ? 11.403 -17.418 16.414 1.00 14.22 91 PRO A N 1
ATOM 714 C CA . PRO A 1 95 ? 11.596 -18.305 15.263 1.00 13.84 91 PRO A CA 1
ATOM 715 C C . PRO A 1 95 ? 10.686 -19.530 15.320 1.00 12.62 91 PRO A C 1
ATOM 716 O O . PRO A 1 95 ? 10.625 -20.219 16.341 1.00 14.92 91 PRO A O 1
ATOM 720 N N . GLY A 1 96 ? 9.959 -19.774 14.234 1.00 14.28 92 GLY A N 1
ATOM 721 C CA . GLY A 1 96 ? 9.078 -20.925 14.145 1.00 14.46 92 GLY A CA 1
ATOM 722 C C . GLY A 1 96 ? 7.652 -20.653 14.606 1.00 13.77 92 GLY A C 1
ATOM 723 O O . GLY A 1 96 ? 6.776 -21.504 14.490 1.00 17.10 92 GLY A O 1
ATOM 724 N N . GLN A 1 97 ? 7.425 -19.478 15.167 1.00 11.69 93 GLN A N 1
ATOM 725 C CA . GLN A 1 97 ? 6.102 -19.139 15.671 1.00 11.67 93 GLN A CA 1
ATOM 726 C C . GLN A 1 97 ? 5.078 -19.135 14.545 1.00 12.32 93 GLN A C 1
ATOM 727 O O . GLN A 1 97 ? 5.294 -18.526 13.505 1.00 12.14 93 GLN A O 1
ATOM 733 N N . ARG A 1 98 ? 3.951 -19.806 14.769 1.00 12.33 94 ARG A N 1
ATOM 734 C CA . ARG A 1 98 ? 2.889 -19.871 13.778 1.00 12.61 94 ARG A CA 1
ATOM 735 C C . ARG A 1 98 ? 1.824 -18.820 14.056 1.00 12.40 94 ARG A C 1
ATOM 736 O O . ARG A 1 98 ? 1.371 -18.659 15.199 1.00 16.28 94 ARG A O 1
ATOM 744 N N . LEU A 1 99 ? 1.408 -18.120 13.003 1.00 12.19 95 LEU A N 1
ATOM 745 C CA . LEU A 1 99 ? 0.446 -17.032 13.134 1.00 12.80 95 LEU A CA 1
ATOM 746 C C . LEU A 1 99 ? -0.546 -17.055 11.989 1.00 12.34 95 LEU A C 1
ATOM 747 O O . LEU A 1 99 ? -0.188 -17.378 10.863 1.00 13.85 95 LEU A O 1
ATOM 752 N N . ARG A 1 100 ? -1.793 -16.692 12.269 1.00 11.94 96 ARG A N 1
ATOM 753 C CA . ARG A 1 100 ? -2.722 -16.364 11.192 1.00 10.99 96 ARG A CA 1
ATOM 754 C C . ARG A 1 100 ? -2.407 -14.970 10.690 1.00 10.75 96 ARG A C 1
ATOM 755 O O . ARG A 1 100 ? -1.882 -14.127 11.428 1.00 11.45 96 ARG A O 1
ATOM 763 N N . PHE A 1 101 ? -2.720 -14.711 9.428 1.00 10.71 97 PHE A N 1
ATOM 764 C CA . PHE A 1 101 ? -2.506 -13.373 8.890 1.00 10.77 97 PHE A CA 1
ATOM 765 C C . PHE A 1 101 ? -3.617 -12.939 7.947 1.00 10.89 97 PHE A C 1
ATOM 766 O O . PHE A 1 101 ? -4.347 -13.765 7.382 1.00 10.65 97 PHE A O 1
ATOM 774 N N . ARG A 1 102 ? -3.723 -11.627 7.796 1.00 9.75 98 ARG A N 1
ATOM 775 C CA . ARG A 1 102 ? -4.597 -11.009 6.813 1.00 10.85 98 ARG A CA 1
ATOM 776 C C . ARG A 1 102 ? -3.813 -9.872 6.179 1.00 9.77 98 ARG A C 1
ATOM 777 O O . ARG A 1 102 ? -3.104 -9.128 6.873 1.00 10.42 98 ARG A O 1
ATOM 785 N N . LEU A 1 103 ? -3.912 -9.755 4.853 1.00 9.80 99 LEU A N 1
ATOM 786 C CA . LEU A 1 103 ? -3.208 -8.702 4.135 1.00 8.38 99 LEU A CA 1
ATOM 787 C C . LEU A 1 103 ? -3.980 -8.332 2.894 1.00 8.33 99 LEU A C 1
ATOM 788 O O . LEU A 1 103 ? -4.171 -9.172 2.006 1.00 10.37 99 LEU A O 1
ATOM 793 N N . ARG A 1 104 ? -4.403 -7.074 2.821 1.00 9.47 100 ARG A N 1
ATOM 794 C CA . ARG A 1 104 ? -5.000 -6.549 1.605 1.00 9.76 100 ARG A CA 1
ATOM 795 C C . ARG A 1 104 ? -3.901 -5.812 0.857 1.00 10.28 100 ARG A C 1
ATOM 796 O O . ARG A 1 104 ? -3.358 -4.834 1.368 1.00 10.01 100 ARG A O 1
ATOM 804 N N . ALA A 1 105 ? -3.563 -6.288 -0.341 1.00 9.24 101 ALA A N 1
ATOM 805 C CA . ALA A 1 105 ? -2.357 -5.837 -1.035 1.00 9.71 101 ALA A CA 1
ATOM 806 C C . ALA A 1 105 ? -2.610 -5.544 -2.495 1.00 9.91 101 ALA A C 1
ATOM 807 O O . ALA A 1 105 ? -3.673 -5.843 -3.021 1.00 10.90 101 ALA A O 1
ATOM 809 N N . ASN A 1 106 ? -1.597 -4.951 -3.124 1.00 8.80 102 ASN A N 1
ATOM 810 C CA . ASN A 1 106 ? -1.582 -4.690 -4.564 1.00 9.78 102 ASN A CA 1
ATOM 811 C C . ASN A 1 106 ? -0.403 -5.436 -5.171 1.00 9.95 102 ASN A C 1
ATOM 812 O O . ASN A 1 106 ? 0.654 -4.847 -5.385 1.00 11.50 102 ASN A O 1
ATOM 817 N N . PRO A 1 107 ? -0.562 -6.748 -5.420 1.00 10.30 103 PRO A N 1
ATOM 818 C CA . PRO A 1 107 ? 0.561 -7.507 -5.982 1.00 10.18 103 PRO A CA 1
ATOM 819 C C . PRO A 1 107 ? 0.973 -6.903 -7.315 1.00 11.50 103 PRO A C 1
ATOM 820 O O . PRO A 1 107 ? 0.126 -6.672 -8.182 1.00 11.77 103 PRO A O 1
ATOM 824 N N . ALA A 1 108 ? 2.267 -6.643 -7.480 1.00 9.97 104 ALA A N 1
ATOM 825 C CA . ALA A 1 108 ? 2.748 -5.854 -8.605 1.00 10.23 104 ALA A CA 1
ATOM 826 C C . ALA A 1 108 ? 4.173 -6.220 -8.960 1.00 10.86 104 ALA A C 1
ATOM 827 O O . ALA A 1 108 ? 4.861 -6.909 -8.206 1.00 11.86 104 ALA A O 1
ATOM 829 N N . LYS A 1 109 ? 4.590 -5.777 -10.136 1.00 11.19 105 LYS A N 1
ATOM 830 C CA . LYS A 1 109 ? 5.982 -5.857 -10.574 1.00 11.96 105 LYS A CA 1
ATOM 831 C C . LYS A 1 109 ? 6.295 -4.590 -11.343 1.00 12.91 105 LYS A C 1
ATOM 832 O O . LYS A 1 109 ? 5.393 -3.921 -11.857 1.00 12.81 105 LYS A O 1
ATOM 838 N N . ARG A 1 110 ? 7.573 -4.245 -11.424 1.00 11.61 106 ARG A N 1
ATOM 839 C CA . ARG A 1 110 ? 7.978 -3.169 -12.324 1.00 12.52 106 ARG A CA 1
ATOM 840 C C . ARG A 1 110 ? 8.487 -3.810 -13.608 1.00 12.69 106 ARG A C 1
ATOM 841 O O . ARG A 1 110 ? 9.413 -4.617 -13.584 1.00 13.25 106 ARG A O 1
ATOM 849 N N . LEU A 1 111 ? 7.836 -3.496 -14.722 1.00 12.40 107 LEU A N 1
ATOM 850 C CA . LEU A 1 111 ? 8.252 -4.039 -16.003 1.00 12.47 107 LEU A CA 1
ATOM 851 C C . LEU A 1 111 ? 9.646 -3.558 -16.384 1.00 16.07 107 LEU A C 1
ATOM 852 O O . LEU A 1 111 ? 9.928 -2.360 -16.372 1.00 15.85 107 LEU A O 1
ATOM 857 N N . ALA A 1 112 ? 10.505 -4.497 -16.766 1.00 15.08 108 ALA A N 1
ATOM 858 C CA . ALA A 1 112 ? 11.866 -4.153 -17.160 1.00 16.59 108 ALA A CA 1
ATOM 859 C C . ALA A 1 112 ? 11.856 -3.281 -18.415 1.00 19.79 108 ALA A C 1
ATOM 860 O O . ALA A 1 112 ? 12.678 -2.373 -18.554 1.00 21.96 108 ALA A O 1
ATOM 862 N N . ALA A 1 113 ? 10.905 -3.536 -19.309 1.00 17.90 109 ALA A N 1
ATOM 863 C CA . ALA A 1 113 ? 10.899 -2.872 -20.609 1.00 18.46 109 ALA A CA 1
ATOM 864 C C . ALA A 1 113 ? 10.406 -1.426 -20.547 1.00 17.92 109 ALA A C 1
ATOM 865 O O . ALA A 1 113 ? 10.798 -0.598 -21.376 1.00 22.61 109 ALA A O 1
ATOM 867 N N . THR A 1 114 ? 9.556 -1.112 -19.575 1.00 18.80 110 THR A N 1
ATOM 868 C CA . THR A 1 114 ? 8.915 0.199 -19.552 1.00 18.15 110 THR A CA 1
ATOM 869 C C . THR A 1 114 ? 9.169 1.007 -18.300 1.00 17.95 110 THR A C 1
ATOM 870 O O . THR A 1 114 ? 8.937 2.214 -18.291 1.00 19.66 110 THR A O 1
ATOM 874 N N . GLY A 1 115 ? 9.642 0.351 -17.245 1.00 15.75 111 GLY A N 1
ATOM 875 C CA . GLY A 1 115 ? 9.868 1.022 -15.983 1.00 15.32 111 GLY A CA 1
ATOM 876 C C . GLY A 1 115 ? 8.598 1.298 -15.196 1.00 13.45 111 GLY A C 1
ATOM 877 O O . GLY A 1 115 ? 8.649 1.954 -14.157 1.00 17.01 111 GLY A O 1
ATOM 878 N N . LYS A 1 116 ? 7.461 0.815 -15.697 1.00 16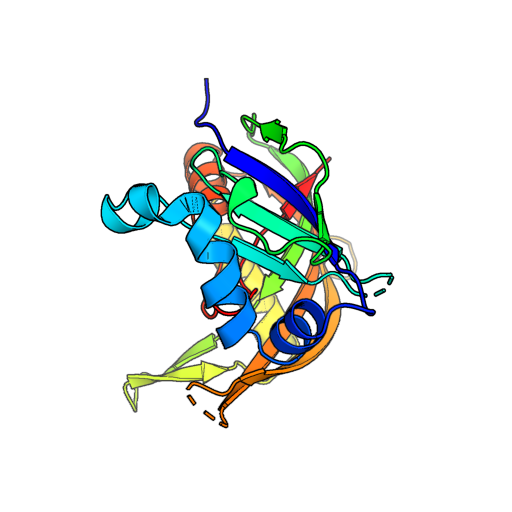.20 112 LYS A N 1
ATOM 879 C CA . LYS A 1 116 ? 6.183 1.080 -15.029 1.00 18.30 112 LYS A CA 1
ATOM 880 C C . LYS A 1 116 ? 5.799 -0.051 -14.097 1.00 14.22 112 LYS A C 1
ATOM 881 O O . LYS A 1 116 ? 5.895 -1.218 -14.468 1.00 14.97 112 LYS A O 1
ATOM 887 N N . ARG A 1 117 ? 5.342 0.299 -12.899 1.00 13.67 113 ARG A N 1
ATOM 888 C CA . ARG A 1 117 ? 4.818 -0.710 -11.984 1.00 13.34 113 ARG A CA 1
ATOM 889 C C . ARG A 1 117 ? 3.378 -1.041 -12.371 1.00 16.70 113 ARG A C 1
ATOM 890 O O . ARG A 1 117 ? 2.538 -0.146 -12.521 1.00 20.44 113 ARG A O 1
ATOM 898 N N . VAL A 1 118 ? 3.106 -2.330 -12.549 1.00 12.25 114 VAL A N 1
ATOM 899 C CA . VAL A 1 118 ? 1.795 -2.786 -12.987 1.00 13.14 114 VAL A CA 1
ATOM 900 C C . VAL A 1 118 ? 1.309 -3.908 -12.096 1.00 12.74 114 VAL A C 1
ATOM 901 O O . VAL A 1 118 ? 2.108 -4.603 -11.464 1.00 12.91 114 VAL A O 1
ATOM 905 N N . ALA A 1 119 ? -0.001 -4.096 -12.041 1.00 14.43 115 ALA A N 1
ATOM 9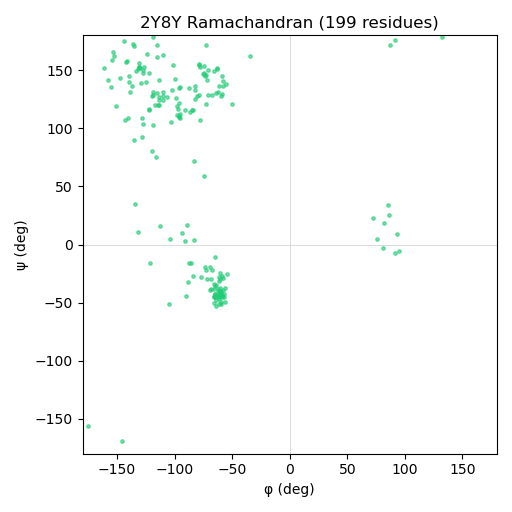06 C CA . ALA A 1 119 ? -0.545 -5.173 -11.224 1.00 14.75 115 ALA A CA 1
ATOM 907 C C . ALA A 1 119 ? -0.276 -6.529 -11.857 1.00 13.30 115 ALA A C 1
ATOM 908 O O . ALA A 1 119 ? -0.265 -6.682 -13.081 1.00 16.93 115 ALA A O 1
ATOM 910 N N . LEU A 1 120 ? -0.060 -7.531 -11.017 1.00 11.70 116 LEU A N 1
ATOM 911 C CA . LEU A 1 120 ? 0.024 -8.895 -11.496 1.00 12.89 116 LEU A CA 1
ATOM 912 C C . LEU A 1 120 ? -1.367 -9.364 -11.866 1.00 15.74 116 LEU A C 1
ATOM 913 O O . LEU A 1 120 ? -2.345 -9.004 -11.205 1.00 19.44 116 LEU A O 1
ATOM 918 N N . LYS A 1 121 ? -1.446 -10.179 -12.904 1.00 16.42 117 LYS A N 1
ATOM 919 C CA . LYS A 1 121 ? -2.724 -10.528 -13.502 1.00 18.14 117 LYS A CA 1
ATOM 920 C C . LYS A 1 121 ? -3.413 -11.757 -12.924 1.00 19.50 117 LYS A C 1
ATOM 921 O O . LYS A 1 121 ? -4.620 -11.733 -12.702 1.00 24.13 117 LYS A O 1
ATOM 927 N N . THR A 1 122 ? -2.665 -12.829 -12.706 1.00 16.05 118 THR A N 1
ATOM 928 C CA . THR A 1 122 ? -3.283 -14.119 -12.383 1.00 14.23 118 THR A CA 1
ATOM 929 C C . THR A 1 122 ? -3.234 -14.480 -10.897 1.00 13.65 118 THR A C 1
ATOM 930 O O . THR A 1 122 ? -2.374 -14.039 -10.160 1.00 14.25 118 THR A O 1
ATOM 934 N N . PRO A 1 123 ? -4.172 -15.314 -10.459 1.00 12.28 119 PRO A N 1
ATOM 935 C CA . PRO A 1 123 ? -4.126 -15.756 -9.067 1.00 12.75 119 PRO A CA 1
ATOM 936 C C . PRO A 1 123 ? -2.809 -16.461 -8.716 1.00 13.09 119 PRO A C 1
ATOM 937 O O . PRO A 1 123 ? -2.300 -16.231 -7.617 1.00 13.49 119 PRO A O 1
ATOM 941 N N . ALA A 1 124 ? -2.267 -17.282 -9.613 1.00 14.66 120 ALA A N 1
ATOM 942 C CA . ALA A 1 124 ? -0.972 -17.923 -9.367 1.00 14.55 120 ALA A CA 1
ATOM 943 C C . ALA A 1 124 ? 0.119 -16.872 -9.140 1.00 14.59 120 ALA A C 1
ATOM 944 O O . ALA A 1 124 ? 0.947 -17.002 -8.228 1.00 13.75 120 ALA A O 1
ATOM 946 N N . GLU A 1 125 ? 0.128 -15.830 -9.959 1.00 12.54 121 GLU A N 1
ATOM 947 C CA . GLU A 1 125 ? 1.143 -14.786 -9.828 1.00 10.99 121 GLU A CA 1
ATOM 948 C C . GLU A 1 125 ? 0.962 -14.041 -8.510 1.00 12.50 121 GLU A C 1
ATOM 949 O O . GLU A 1 125 ? 1.944 -13.673 -7.847 1.00 11.45 121 GLU A O 1
ATOM 955 N N . LYS A 1 126 ? -0.292 -13.818 -8.119 1.00 10.90 122 LYS A N 1
ATOM 956 C CA . LYS A 1 126 ? -0.592 -13.103 -6.883 1.00 12.08 122 LYS A CA 1
ATOM 957 C C . LYS A 1 126 ? -0.131 -13.876 -5.648 1.00 11.88 122 LYS A C 1
ATOM 958 O O . LYS A 1 126 ? 0.487 -13.292 -4.751 1.00 10.00 122 LYS A O 1
ATOM 964 N N . VAL A 1 127 ? -0.396 -15.182 -5.626 1.00 11.84 123 VAL A N 1
ATOM 965 C CA . VAL A 1 127 ? 0.077 -16.048 -4.542 1.00 13.29 123 VAL A CA 1
ATOM 966 C C . VAL A 1 127 ? 1.606 -16.141 -4.515 1.00 12.61 123 VAL A C 1
ATOM 967 O O . VAL A 1 127 ? 2.216 -16.066 -3.447 1.00 12.64 123 VAL A O 1
ATOM 971 N N . ALA A 1 128 ? 2.233 -16.271 -5.680 1.00 11.30 124 ALA A N 1
ATOM 972 C CA . ALA A 1 128 ? 3.693 -16.324 -5.735 1.00 9.42 124 ALA A CA 1
ATOM 973 C C . ALA A 1 128 ? 4.303 -15.029 -5.207 1.00 11.38 124 ALA A C 1
ATOM 974 O O . ALA A 1 128 ? 5.329 -15.043 -4.515 1.00 11.00 124 ALA A O 1
ATOM 976 N N . TRP A 1 129 ? 3.679 -13.909 -5.551 1.00 11.14 125 TRP A N 1
ATOM 977 C CA . TRP A 1 129 ? 4.121 -12.617 -5.065 1.00 9.43 125 TRP A CA 1
ATOM 978 C C . TRP A 1 129 ? 4.057 -12.598 -3.534 1.00 9.76 125 TRP A C 1
ATOM 979 O O . TRP A 1 129 ? 5.023 -12.215 -2.865 1.00 9.62 125 TRP A O 1
ATOM 990 N N . LEU A 1 130 ? 2.926 -13.009 -2.970 1.00 9.72 126 LEU A N 1
ATOM 991 C CA . LEU A 1 130 ? 2.787 -13.026 -1.512 1.00 10.12 126 LEU A CA 1
ATOM 992 C C . LEU A 1 130 ? 3.884 -13.893 -0.899 1.00 9.31 126 LEU A C 1
ATOM 993 O O . LEU A 1 130 ? 4.511 -13.499 0.083 1.00 9.88 126 LEU A O 1
ATOM 998 N N . GLU A 1 131 ? 4.117 -15.073 -1.470 1.00 9.85 127 GLU A N 1
ATOM 999 C CA . GLU A 1 131 ? 5.137 -15.966 -0.918 1.00 10.66 127 GLU A CA 1
ATOM 1000 C C . GLU A 1 131 ? 6.505 -15.305 -0.924 1.00 10.64 127 GLU A C 1
ATOM 1001 O O . GLU A 1 131 ? 7.260 -15.397 0.059 1.00 11.52 127 GLU A O 1
ATOM 1007 N N . ARG A 1 132 ? 6.849 -14.658 -2.030 1.00 10.13 128 ARG A N 1
ATOM 1008 C CA . ARG A 1 132 ? 8.143 -13.998 -2.139 1.00 10.00 128 ARG A CA 1
ATOM 1009 C C . ARG A 1 132 ? 8.261 -12.830 -1.152 1.00 9.09 128 ARG A C 1
ATOM 1010 O O . ARG A 1 132 ? 9.290 -12.671 -0.500 1.00 10.48 128 ARG A O 1
ATOM 1018 N N . ARG A 1 133 ? 7.222 -12.008 -1.061 1.00 8.76 129 ARG A N 1
ATOM 1019 C CA . ARG A 1 133 ? 7.248 -10.882 -0.134 1.00 10.14 129 ARG A CA 1
ATOM 1020 C C . ARG A 1 133 ? 7.410 -11.367 1.297 1.00 9.70 129 ARG A C 1
ATOM 1021 O O . ARG A 1 133 ? 8.185 -10.788 2.075 1.00 9.65 129 ARG A O 1
ATOM 1029 N N . LEU A 1 134 ? 6.672 -12.405 1.665 1.00 8.09 130 LEU A N 1
ATOM 1030 C CA . LEU A 1 134 ? 6.745 -12.892 3.049 1.00 10.14 130 LEU A CA 1
ATOM 1031 C C . LEU A 1 134 ? 8.141 -13.436 3.308 1.00 9.45 130 LEU A C 1
ATOM 1032 O O . LEU A 1 134 ? 8.753 -13.149 4.332 1.00 9.69 130 LEU A O 1
ATOM 1037 N N . GLU A 1 135 ? 8.667 -14.215 2.371 1.00 10.44 131 GLU A N 1
ATOM 1038 C CA . GLU A 1 135 ? 9.963 -14.836 2.582 1.00 10.37 131 GLU A CA 1
ATOM 1039 C C . GLU A 1 135 ? 11.071 -13.788 2.676 1.00 10.50 131 GLU A C 1
ATOM 1040 O O . GLU A 1 135 ? 11.922 -13.845 3.576 1.00 11.26 131 GLU A O 1
ATOM 1046 N N . GLU A 1 136 ? 11.068 -12.808 1.775 1.00 9.67 132 GLU A N 1
ATOM 1047 C CA . GLU A 1 136 ? 12.115 -11.797 1.852 1.00 11.82 132 GLU A CA 1
ATOM 1048 C C . GLU A 1 136 ? 11.944 -10.952 3.112 1.00 11.18 132 GLU A C 1
ATOM 1049 O O . GLU A 1 136 ? 12.913 -10.361 3.605 1.00 14.05 132 GLU A O 1
ATOM 1055 N N . GLY A 1 137 ? 10.726 -10.941 3.652 1.00 9.59 133 GLY A N 1
ATOM 1056 C CA . GLY A 1 137 ? 10.408 -10.195 4.855 1.00 11.58 133 GLY A CA 1
ATOM 1057 C C . GLY A 1 137 ? 10.493 -10.944 6.172 1.00 9.85 133 GLY A C 1
ATOM 1058 O O . GLY A 1 137 ? 10.043 -10.414 7.187 1.00 10.66 133 GLY A O 1
ATOM 1059 N N . GLY A 1 138 ? 11.045 -12.155 6.174 1.00 9.85 134 GLY A N 1
ATOM 1060 C CA . GLY A 1 138 ? 11.287 -12.861 7.429 1.00 11.34 134 GLY A CA 1
ATOM 1061 C C . GLY A 1 138 ? 10.189 -13.804 7.887 1.00 10.31 134 GLY A C 1
ATOM 1062 O O . GLY A 1 138 ? 10.240 -14.304 9.008 1.00 10.13 134 GLY A O 1
ATOM 1063 N N . PHE A 1 139 ? 9.203 -14.042 7.030 1.00 10.80 135 PHE A N 1
ATOM 1064 C CA . PHE A 1 139 ? 8.123 -14.985 7.299 1.00 10.30 135 PHE A CA 1
ATOM 1065 C C . PHE A 1 139 ? 8.144 -16.102 6.254 1.00 11.34 135 PHE A C 1
ATOM 1066 O O . PHE A 1 139 ? 8.948 -16.078 5.322 1.00 14.68 135 PHE A O 1
ATOM 1074 N N . ARG A 1 140 ? 7.238 -17.059 6.372 1.00 8.88 136 ARG A N 1
ATOM 1075 C CA . ARG A 1 140 ? 7.037 -18.048 5.307 1.00 10.43 136 ARG A CA 1
ATOM 1076 C C . ARG A 1 140 ? 5.617 -18.573 5.417 1.00 12.37 136 ARG A C 1
ATOM 1077 O O . ARG A 1 140 ? 5.166 -18.885 6.508 1.00 12.04 136 ARG A O 1
ATOM 1085 N N . LEU A 1 141 ? 4.902 -18.694 4.300 1.00 13.06 137 LEU A N 1
ATOM 1086 C CA . LEU A 1 141 ? 3.592 -19.344 4.370 1.00 15.68 137 LEU A CA 1
ATOM 1087 C C . LEU A 1 141 ? 3.707 -20.771 4.895 1.00 16.61 137 LEU A C 1
ATOM 1088 O O . LEU A 1 141 ? 4.679 -21.481 4.606 1.00 20.45 137 LEU A O 1
ATOM 1093 N N . LEU A 1 142 ? 2.709 -21.213 5.649 1.00 17.03 138 LEU A N 1
ATOM 1094 C CA . LEU A 1 142 ? 2.639 -22.613 6.049 1.00 17.40 138 LEU A CA 1
ATOM 1095 C C . LEU A 1 142 ? 2.098 -23.420 4.876 1.00 18.28 138 LEU A C 1
ATOM 1096 O O . LEU A 1 142 ? 1.395 -22.881 4.027 1.00 20.31 138 LEU A O 1
ATOM 1101 N N . GLU A 1 143 ? 2.416 -24.706 4.822 1.00 22.87 139 GLU A N 1
ATOM 1102 C CA . GLU A 1 143 ? 1.894 -25.523 3.732 1.00 36.19 139 GLU A CA 1
ATOM 1103 C C . GLU A 1 143 ? 0.942 -26.625 4.179 1.00 43.60 139 GLU A C 1
ATOM 1104 O O . GLU A 1 143 ? 0.764 -26.873 5.371 1.00 47.72 139 GLU A O 1
ATOM 1110 N N . GLY A 1 144 ? 0.317 -27.263 3.195 1.00 49.62 140 GLY A N 1
ATOM 1111 C CA . GLY A 1 144 ? -0.542 -28.409 3.423 1.00 50.11 140 GLY A CA 1
ATOM 1112 C C . GLY A 1 144 ? -0.376 -29.384 2.276 1.00 55.42 140 GLY A C 1
ATOM 1113 O O . GLY A 1 144 ? 0.329 -29.091 1.310 1.00 54.51 140 GLY A O 1
ATOM 1114 N N . GLU A 1 145 ? -1.022 -30.541 2.373 1.00 61.81 141 GLU A N 1
ATOM 1115 C CA . GLU A 1 145 ? -0.933 -31.541 1.314 1.00 63.34 141 GLU A CA 1
ATOM 1116 C C . GLU A 1 145 ? -1.467 -31.006 -0.009 1.00 63.19 141 GLU A C 1
ATOM 1117 O O . GLU A 1 145 ? -1.081 -31.482 -1.078 1.00 62.68 141 GLU A O 1
ATOM 1123 N N . ARG A 1 146 ? -2.351 -30.015 0.061 1.00 61.60 142 ARG A N 1
ATOM 1124 C CA . ARG A 1 146 ? -3.005 -29.507 -1.142 1.00 57.81 142 ARG A CA 1
ATOM 1125 C C . ARG A 1 146 ? -2.628 -28.081 -1.535 1.00 51.50 142 ARG A C 1
ATOM 1126 O O . ARG A 1 146 ? -3.320 -27.460 -2.339 1.00 54.37 142 ARG A O 1
ATOM 1134 N N . GLY A 1 147 ? -1.538 -27.563 -0.976 1.00 41.71 143 GLY A N 1
ATOM 1135 C CA . GLY A 1 147 ? -1.045 -26.256 -1.372 1.00 33.57 143 GLY A CA 1
ATOM 1136 C C . GLY A 1 147 ? -0.718 -25.347 -0.204 1.00 25.08 143 GLY A C 1
ATOM 1137 O O . GLY A 1 147 ? -0.894 -25.727 0.950 1.00 27.70 143 GLY A O 1
ATOM 1138 N N . PRO A 1 148 ? -0.229 -24.134 -0.502 1.00 31.51 144 PRO A N 1
ATOM 1139 C CA . PRO A 1 148 ? 0.086 -23.183 0.566 1.00 29.90 144 PRO A CA 1
ATOM 1140 C C . PRO A 1 148 ? -1.172 -22.811 1.332 1.00 25.27 144 PRO A C 1
ATOM 1141 O O . PRO A 1 148 ? -2.276 -22.844 0.783 1.00 23.24 144 PRO A O 1
ATOM 1145 N N . TRP A 1 149 ? -0.998 -22.481 2.605 1.00 21.85 145 TRP A N 1
ATOM 1146 C CA . TRP A 1 149 ? -2.107 -22.117 3.461 1.00 19.48 145 TRP A CA 1
ATOM 1147 C C . TRP A 1 149 ? -2.467 -20.652 3.277 1.00 17.12 145 TRP A C 1
ATOM 1148 O O . TRP A 1 149 ? -2.192 -19.808 4.138 1.00 15.03 145 TRP A O 1
ATOM 1159 N N . VAL A 1 150 ? -3.065 -20.350 2.131 1.00 17.93 146 VAL A N 1
ATOM 1160 C CA . VAL A 1 150 ? -3.521 -19.003 1.852 1.00 14.53 146 VAL A CA 1
ATOM 1161 C C . VAL A 1 150 ? -4.767 -19.048 0.985 1.00 13.65 146 VAL A C 1
ATOM 1162 O O . VAL A 1 150 ? -4.902 -19.914 0.126 1.00 17.85 146 VAL A O 1
ATOM 1166 N N . GLN A 1 151 ? -5.677 -18.121 1.251 1.00 15.08 147 GLN A N 1
ATOM 1167 C CA . GLN A 1 151 ? -6.877 -17.942 0.445 1.00 14.95 147 GLN A CA 1
ATOM 1168 C C . GLN A 1 151 ? -6.892 -16.520 -0.072 1.00 11.37 147 GLN A C 1
ATOM 1169 O O . GLN A 1 151 ? -6.446 -15.591 0.630 1.00 13.98 147 GLN A O 1
ATOM 1175 N N . ILE A 1 152 ? -7.445 -16.330 -1.267 1.00 13.31 148 ILE A N 1
ATOM 1176 C CA . ILE A 1 152 ? -7.816 -14.996 -1.720 1.00 11.90 148 ILE A CA 1
ATOM 1177 C C . ILE A 1 152 ? -9.307 -14.817 -1.448 1.00 12.42 148 ILE A C 1
ATOM 1178 O O . ILE A 1 152 ? -10.133 -15.476 -2.056 1.00 15.24 148 ILE A O 1
ATOM 1183 N N . LEU A 1 153 ? -9.619 -13.941 -0.499 1.00 13.33 149 LEU A N 1
ATOM 1184 C CA . LEU A 1 153 ? -11.004 -13.728 -0.071 1.00 13.43 149 LEU A CA 1
ATOM 1185 C C . LEU A 1 153 ? -11.751 -12.755 -0.964 1.00 13.87 149 LEU A C 1
ATOM 1186 O O . LEU A 1 153 ? -12.976 -12.793 -1.044 1.00 16.15 149 LEU A O 1
ATOM 1191 N N . GLN A 1 154 ? -11.008 -11.857 -1.588 1.00 12.08 150 GLN A N 1
ATOM 1192 C CA . GLN A 1 154 ? -11.594 -10.801 -2.403 1.00 11.82 150 GLN A CA 1
ATOM 1193 C C . GLN A 1 154 ? -10.526 -10.341 -3.362 1.00 11.11 150 GLN A C 1
ATOM 1194 O O . GLN A 1 154 ? -9.348 -10.265 -3.014 1.00 11.66 150 GLN A O 1
ATOM 1200 N N . ASP A 1 155 ? -10.934 -10.057 -4.587 1.00 12.83 151 ASP A N 1
ATOM 1201 C CA . ASP A 1 155 ? -10.035 -9.516 -5.586 1.00 13.57 151 ASP A CA 1
ATOM 1202 C C . ASP A 1 155 ? -10.858 -8.483 -6.329 1.00 13.79 151 ASP A C 1
ATOM 1203 O O . ASP A 1 155 ? -11.794 -8.825 -7.075 1.00 15.93 151 ASP A O 1
ATOM 1208 N N . THR A 1 156 ? -10.533 -7.215 -6.102 1.00 13.18 152 THR A N 1
ATOM 1209 C CA . THR A 1 156 ? -11.361 -6.131 -6.620 1.00 13.55 152 THR A CA 1
ATOM 1210 C C . THR A 1 156 ? -10.480 -4.942 -6.991 1.00 17.20 152 THR A C 1
ATOM 1211 O O . THR A 1 156 ? -9.257 -5.069 -7.063 1.00 16.28 152 THR A O 1
ATOM 1215 N N . PHE A 1 157 ? -11.099 -3.798 -7.264 1.00 19.56 153 PHE A N 1
ATOM 1216 C CA . PHE A 1 157 ? -10.345 -2.588 -7.562 1.00 20.00 153 PHE A CA 1
ATOM 1217 C C . PHE A 1 157 ? -10.764 -1.464 -6.627 1.00 19.49 153 PHE A C 1
ATOM 1218 O O . PHE A 1 157 ? -11.945 -1.324 -6.309 1.00 24.18 153 PHE A O 1
ATOM 1226 N N . LEU A 1 158 ? -9.798 -0.687 -6.165 1.00 19.28 154 LEU A N 1
ATOM 1227 C CA . LEU A 1 158 ? -10.106 0.548 -5.466 1.00 23.18 154 LEU A CA 1
ATOM 1228 C C . LEU A 1 158 ? -10.239 1.626 -6.521 1.00 20.78 154 LEU A C 1
ATOM 1229 O O . LEU A 1 158 ? -9.415 1.708 -7.428 1.00 20.63 154 LEU A O 1
ATOM 1234 N N . GLU A 1 159 ? -11.274 2.449 -6.408 1.00 22.99 155 GLU A N 1
ATOM 1235 C CA . GLU A 1 159 ? -11.438 3.581 -7.306 1.00 29.73 155 GLU A CA 1
ATOM 1236 C C . GLU A 1 159 ? -10.853 4.809 -6.629 1.00 25.36 155 GLU A C 1
ATOM 1237 O O . GLU A 1 159 ? -11.411 5.318 -5.658 1.00 30.41 155 GLU A O 1
ATOM 1243 N N . VAL A 1 160 ? -9.724 5.279 -7.139 1.00 27.73 156 VAL A N 1
ATOM 1244 C CA . VAL A 1 160 ? -9.006 6.363 -6.489 1.00 33.59 156 VAL A CA 1
ATOM 1245 C C . VAL A 1 160 ? -8.975 7.619 -7.348 1.00 34.85 156 VAL A C 1
ATOM 1246 O O . VAL A 1 160 ? -8.634 7.573 -8.529 1.00 33.83 156 VAL A O 1
ATOM 1250 N N . ARG A 1 161 ? -9.336 8.745 -6.744 1.00 38.54 157 ARG A N 1
ATOM 1251 C CA . ARG A 1 161 ? -9.289 10.028 -7.432 1.00 45.29 157 ARG A CA 1
ATOM 1252 C C . ARG A 1 161 ? -8.389 11.001 -6.674 1.00 43.99 157 ARG A C 1
ATOM 1253 O O . ARG A 1 161 ? -8.675 11.365 -5.531 1.00 42.16 157 ARG A O 1
ATOM 1261 N N . ARG A 1 162 ? -7.294 11.392 -7.323 1.00 49.91 158 ARG A N 1
ATOM 1262 C CA . ARG A 1 162 ? -6.273 12.271 -6.750 1.00 58.97 158 ARG A CA 1
ATOM 1263 C C . ARG A 1 162 ? -5.250 11.490 -5.929 1.00 63.72 158 ARG A C 1
ATOM 1264 O O . ARG A 1 162 ? -4.847 10.390 -6.307 1.00 63.85 158 ARG A O 1
ATOM 1272 N N . LEU A 1 172 ? -9.198 9.487 -12.480 1.00 67.59 168 LEU A N 1
ATOM 1273 C CA . LEU A 1 172 ? -9.640 8.240 -11.867 1.00 71.24 168 LEU A CA 1
ATOM 1274 C C . LEU A 1 172 ? -8.665 7.103 -12.142 1.00 68.64 168 LEU A C 1
ATOM 1275 O O . LEU A 1 172 ? -8.473 6.700 -13.290 1.00 69.52 168 LEU A O 1
ATOM 1280 N N . LEU A 1 173 ? -8.052 6.588 -11.083 1.00 58.63 169 LEU A N 1
ATOM 1281 C CA . LEU A 1 173 ? -7.162 5.444 -11.210 1.00 52.42 169 LEU A CA 1
ATOM 1282 C C . LEU A 1 173 ? -7.751 4.237 -10.495 1.00 37.54 169 LEU A C 1
ATOM 1283 O O . LEU A 1 173 ? -8.349 4.362 -9.426 1.00 31.73 169 LEU A O 1
ATOM 1288 N N . GLN A 1 174 ? -7.584 3.067 -11.098 1.00 32.33 170 GLN A N 1
ATOM 1289 C CA . GLN A 1 174 ? -8.044 1.830 -10.491 1.00 27.10 170 GLN A CA 1
ATOM 1290 C C . GLN A 1 174 ? -6.861 1.034 -9.974 1.00 22.75 170 GLN A C 1
ATOM 1291 O O . GLN A 1 174 ? -5.910 0.772 -10.701 1.00 23.42 170 GLN A O 1
ATOM 1297 N N . VAL A 1 175 ? -6.926 0.667 -8.702 1.00 15.67 171 VAL A N 1
ATOM 1298 C CA . VAL A 1 175 ? -5.837 -0.043 -8.047 1.00 15.80 171 VAL A CA 1
ATOM 1299 C C . VAL A 1 175 ? -6.338 -1.409 -7.627 1.00 14.03 171 VAL A C 1
ATOM 1300 O O . VAL A 1 175 ? -7.292 -1.514 -6.865 1.00 16.59 171 VAL A O 1
ATOM 1304 N N . GLN A 1 176 ? -5.709 -2.458 -8.143 1.00 13.52 172 GLN A N 1
ATOM 1305 C CA . GLN A 1 176 ? -6.134 -3.810 -7.804 1.00 11.64 172 GLN A CA 1
ATOM 1306 C C . GLN A 1 176 ? -5.853 -4.130 -6.340 1.00 11.76 172 GLN A C 1
ATOM 1307 O O . GLN A 1 176 ? -4.735 -3.950 -5.846 1.00 13.87 172 GLN A O 1
ATOM 1313 N N . ALA A 1 177 ? -6.881 -4.609 -5.647 1.00 11.37 173 ALA A N 1
ATOM 1314 C CA . ALA A 1 177 ? -6.782 -4.894 -4.225 1.00 11.00 173 ALA A CA 1
ATOM 1315 C C . ALA A 1 177 ? -7.125 -6.356 -3.995 1.00 12.05 173 ALA A C 1
ATOM 1316 O O . ALA A 1 177 ? -8.253 -6.790 -4.249 1.00 12.26 173 ALA A O 1
ATOM 1318 N N . VAL A 1 178 ? -6.141 -7.107 -3.513 1.00 10.36 174 VAL A N 1
ATOM 1319 C CA . VAL A 1 178 ? -6.271 -8.535 -3.315 1.00 10.41 174 VAL A CA 1
ATOM 1320 C C . VAL A 1 178 ? -6.199 -8.800 -1.818 1.00 9.48 174 VAL A C 1
ATOM 1321 O O . VAL A 1 178 ? -5.197 -8.451 -1.168 1.00 10.13 174 VAL A O 1
ATOM 1325 N N . LEU A 1 179 ? -7.261 -9.381 -1.266 1.00 9.64 175 LEU A N 1
ATOM 1326 C CA . LEU A 1 179 ? -7.334 -9.683 0.155 1.00 9.28 175 LEU A CA 1
ATOM 1327 C C . LEU A 1 179 ? -6.920 -11.126 0.419 1.00 11.24 175 LEU A C 1
ATOM 1328 O O . LEU A 1 179 ? -7.643 -12.067 0.062 1.00 11.70 175 LEU A O 1
ATOM 1333 N N . PHE A 1 180 ? -5.750 -11.288 1.040 1.00 10.30 176 PHE A N 1
ATOM 1334 C CA . PHE A 1 180 ? -5.198 -12.595 1.384 1.00 9.80 176 PHE A CA 1
ATOM 1335 C C . PHE A 1 180 ? -5.465 -12.900 2.851 1.00 9.76 176 PHE A C 1
ATOM 1336 O O . PHE A 1 180 ? -5.370 -12.010 3.711 1.00 10.34 176 PHE A O 1
ATOM 1344 N N . GLU A 1 181 ? -5.762 -14.162 3.150 1.00 11.35 177 GLU A N 1
ATOM 1345 C CA . GLU A 1 181 ? -5.825 -14.636 4.535 1.00 11.52 177 GLU A CA 1
ATOM 1346 C C . GLU A 1 181 ? -5.203 -16.015 4.589 1.00 15.85 177 GLU A C 1
ATOM 1347 O O . GLU A 1 181 ? -5.413 -16.826 3.690 1.00 16.25 177 GLU A O 1
ATOM 1353 N N . GLY A 1 182 ? -4.431 -16.306 5.624 1.00 12.33 178 GLY A N 1
ATOM 1354 C CA . GLY A 1 182 ? -3.836 -17.619 5.718 1.00 14.44 178 GLY A CA 1
ATOM 1355 C C . GLY A 1 182 ? -3.072 -17.821 7.006 1.00 10.75 178 GLY A C 1
ATOM 1356 O O . GLY A 1 182 ? -3.348 -17.175 8.017 1.00 13.84 178 GLY A O 1
ATOM 1357 N N . ARG A 1 183 ? -2.127 -18.748 6.953 1.00 12.13 179 ARG A N 1
ATOM 1358 C CA . ARG A 1 183 ? -1.282 -19.040 8.109 1.00 12.81 179 ARG A CA 1
ATOM 1359 C C . ARG A 1 183 ? 0.172 -19.009 7.670 1.00 12.38 179 ARG A C 1
ATOM 1360 O O . ARG A 1 183 ? 0.537 -19.481 6.590 1.00 13.10 179 ARG A O 1
ATOM 1368 N N . LEU A 1 184 ? 1.001 -18.426 8.515 1.00 10.46 180 LEU A N 1
ATOM 1369 C CA . LEU A 1 184 ? 2.419 -18.304 8.224 1.00 10.88 180 LEU A CA 1
ATOM 1370 C C . LEU A 1 184 ? 3.255 -18.642 9.448 1.00 11.42 180 LEU A C 1
ATOM 1371 O O . LEU A 1 184 ? 2.727 -18.868 10.544 1.00 11.44 180 LEU A O 1
ATOM 1376 N N . GLU A 1 185 ? 4.565 -18.707 9.255 1.00 9.70 181 GLU A N 1
ATOM 1377 C CA . GLU A 1 185 ? 5.480 -18.835 10.382 1.00 10.37 181 GLU A CA 1
ATOM 1378 C C . GLU A 1 185 ? 6.539 -17.745 10.332 1.00 10.62 181 GLU A C 1
ATOM 1379 O O . GLU A 1 185 ? 6.891 -17.241 9.255 1.00 11.08 181 GLU A O 1
ATOM 1385 N N . VAL A 1 186 ? 7.044 -17.390 11.507 1.00 9.23 182 VAL A N 1
ATOM 1386 C CA . VAL A 1 186 ? 8.162 -16.468 11.643 1.00 8.50 182 VAL A CA 1
ATOM 1387 C C . VAL A 1 186 ? 9.453 -17.222 11.349 1.00 8.40 182 VAL A C 1
ATOM 1388 O O . VAL A 1 186 ? 9.702 -18.295 11.906 1.00 11.34 182 VAL A O 1
ATOM 1392 N N . VAL A 1 187 ? 10.267 -16.672 10.454 1.00 9.53 183 VAL A N 1
ATOM 1393 C CA . VAL A 1 187 ? 11.547 -17.287 10.126 1.00 11.83 183 VAL A CA 1
ATOM 1394 C C . VAL A 1 187 ? 12.682 -16.510 10.779 1.00 12.66 183 VAL A C 1
ATOM 1395 O O . VAL A 1 187 ? 13.518 -17.078 11.491 1.00 13.66 183 VAL A O 1
ATOM 1399 N N . ASP A 1 188 ? 12.678 -15.198 10.568 1.00 11.50 184 ASP A N 1
ATOM 1400 C CA . ASP A 1 188 ? 13.686 -14.294 11.101 1.00 11.88 184 ASP A CA 1
ATOM 1401 C C . ASP A 1 188 ? 12.950 -13.179 11.844 1.00 13.60 184 ASP A C 1
ATOM 1402 O O . ASP A 1 188 ? 12.384 -12.290 11.218 1.00 11.61 184 ASP A O 1
ATOM 1407 N N . PRO A 1 189 ? 12.933 -13.229 13.182 1.00 12.01 185 PRO A N 1
ATOM 1408 C CA . PRO A 1 189 ? 12.168 -12.224 13.932 1.00 11.97 185 PRO A CA 1
ATOM 1409 C C . PRO A 1 189 ? 12.561 -10.781 13.628 1.00 12.00 185 PRO A C 1
ATOM 1410 O O . PRO A 1 189 ? 11.680 -9.918 13.595 1.00 14.34 185 PRO A O 1
ATOM 1414 N N . GLU A 1 190 ? 13.846 -10.515 13.412 1.00 13.38 186 GLU A N 1
ATOM 1415 C CA . GLU A 1 190 ? 14.286 -9.152 13.113 1.00 16.93 186 GLU A CA 1
ATOM 1416 C C . GLU A 1 190 ? 13.650 -8.638 11.818 1.00 14.34 186 GLU A C 1
ATOM 1417 O O . GLU A 1 190 ? 13.061 -7.554 11.786 1.00 14.78 186 GLU A O 1
ATOM 1423 N N . ARG A 1 191 ? 13.744 -9.416 10.750 1.00 12.66 187 ARG A N 1
ATOM 1424 C CA . ARG A 1 191 ? 13.149 -8.990 9.492 1.00 10.65 187 ARG A CA 1
ATOM 1425 C C . ARG A 1 191 ? 11.629 -8.976 9.590 1.00 10.93 187 ARG A C 1
ATOM 1426 O O . ARG A 1 191 ? 10.971 -8.097 9.023 1.00 11.37 187 ARG A O 1
ATOM 1434 N N . ALA A 1 192 ? 11.067 -9.957 10.290 1.00 9.96 188 ALA A N 1
ATOM 1435 C CA . ALA A 1 192 ? 9.611 -10.077 10.391 1.00 9.44 188 ALA A CA 1
ATOM 1436 C C . ALA A 1 192 ? 9.014 -8.855 11.076 1.00 10.17 188 ALA A C 1
ATOM 1437 O O . ALA A 1 192 ? 7.987 -8.326 10.643 1.00 9.84 188 ALA A O 1
ATOM 1439 N N . LEU A 1 193 ? 9.656 -8.401 12.148 1.00 11.03 189 LEU A N 1
ATOM 1440 C CA . LEU A 1 193 ? 9.181 -7.202 12.833 1.00 12.39 189 LEU A CA 1
ATOM 1441 C C . LEU A 1 193 ? 9.244 -5.982 11.909 1.00 11.40 189 LEU A C 1
ATOM 1442 O O . LEU A 1 193 ? 8.294 -5.190 11.820 1.00 12.95 189 LEU A O 1
ATOM 1447 N N . ALA A 1 194 ? 10.355 -5.846 11.191 1.00 11.45 190 ALA A N 1
ATOM 1448 C CA . ALA A 1 194 ? 10.487 -4.736 10.245 1.00 10.24 190 ALA A CA 1
ATOM 1449 C C . ALA A 1 194 ? 9.391 -4.784 9.186 1.00 10.48 190 ALA A C 1
ATOM 1450 O O . ALA A 1 194 ? 8.834 -3.750 8.801 1.00 12.48 190 ALA A O 1
ATOM 1452 N N . THR A 1 195 ? 9.072 -5.988 8.715 1.00 9.38 191 THR A N 1
ATOM 1453 C CA . THR A 1 195 ? 7.996 -6.152 7.743 1.00 9.91 191 THR A CA 1
ATOM 1454 C C . THR A 1 195 ? 6.646 -5.685 8.306 1.00 10.29 191 THR A C 1
ATOM 1455 O O . THR A 1 195 ? 5.897 -4.977 7.619 1.00 11.27 191 THR A O 1
ATOM 1459 N N . LEU A 1 196 ? 6.326 -6.064 9.542 1.00 11.37 192 LEU A N 1
ATOM 1460 C CA . LEU A 1 196 ? 5.071 -5.601 10.143 1.00 10.30 192 LEU A CA 1
ATOM 1461 C C . LEU A 1 196 ? 5.025 -4.083 10.252 1.00 10.62 192 LEU A C 1
ATOM 1462 O O . LEU A 1 196 ? 3.993 -3.472 10.034 1.00 10.44 192 LEU A O 1
ATOM 1467 N N . ARG A 1 197 ? 6.146 -3.473 10.625 1.00 9.58 193 ARG A N 1
ATOM 1468 C CA . ARG A 1 197 ? 6.191 -2.024 10.790 1.00 10.48 193 ARG A CA 1
ATOM 1469 C C . ARG A 1 197 ? 6.141 -1.269 9.456 1.00 8.09 193 ARG A C 1
ATOM 1470 O O . ARG A 1 197 ? 5.694 -0.133 9.407 1.00 10.91 193 ARG A O 1
ATOM 1478 N N . ARG A 1 198 ? 6.656 -1.877 8.390 1.00 8.65 194 ARG A N 1
ATOM 1479 C CA . ARG A 1 198 ? 6.734 -1.209 7.093 1.00 11.08 194 ARG A CA 1
ATOM 1480 C C . ARG A 1 198 ? 5.488 -1.416 6.267 1.00 10.12 194 ARG A C 1
ATOM 1481 O O . ARG A 1 198 ? 5.097 -0.537 5.500 1.00 11.30 194 ARG A O 1
ATOM 1489 N N . GLY A 1 199 ? 4.855 -2.570 6.419 1.00 10.34 195 GLY A N 1
ATOM 1490 C CA . GLY A 1 199 ? 3.795 -2.947 5.499 1.00 9.55 195 GLY A CA 1
ATOM 1491 C C . GLY A 1 199 ? 4.368 -3.664 4.291 1.00 9.84 195 GLY A C 1
ATOM 1492 O O . GLY A 1 199 ? 5.588 -3.736 4.110 1.00 10.82 195 GLY A O 1
ATOM 1493 N N . VAL A 1 200 ? 3.474 -4.199 3.471 1.00 9.26 196 VAL A N 1
ATOM 1494 C CA . VAL A 1 200 ? 3.857 -5.060 2.347 1.00 8.97 196 VAL A CA 1
ATOM 1495 C C . VAL A 1 200 ? 3.236 -4.616 1.018 1.00 8.94 196 VAL A C 1
ATOM 1496 O O . VAL A 1 200 ? 2.031 -4.784 0.783 1.00 10.23 196 VAL A O 1
ATOM 1500 N N . GLY A 1 201 ? 4.075 -4.081 0.136 1.00 9.79 197 GLY A N 1
ATOM 1501 C CA . GLY A 1 201 ? 3.651 -3.771 -1.225 1.00 11.10 197 GLY A CA 1
ATOM 1502 C C . GLY A 1 201 ? 3.118 -2.358 -1.402 1.00 10.89 197 GLY A C 1
ATOM 1503 O O . GLY A 1 201 ? 2.991 -1.596 -0.440 1.00 10.28 197 GLY A O 1
ATOM 1504 N N . PRO A 1 202 ? 2.791 -1.989 -2.642 1.00 9.08 198 PRO A N 1
ATOM 1505 C CA . PRO A 1 202 ? 2.348 -0.635 -2.963 1.00 10.29 198 PRO A CA 1
ATOM 1506 C C . PRO A 1 202 ? 0.934 -0.329 -2.470 1.00 9.26 198 PRO A C 1
ATOM 1507 O O . PRO A 1 202 ? 0.224 -1.214 -1.989 1.00 10.15 198 PRO A O 1
ATOM 1511 N N . GLY A 1 203 ? 0.543 0.936 -2.580 1.00 10.88 199 GLY A N 1
ATOM 1512 C CA . GLY A 1 203 ? -0.786 1.355 -2.159 1.00 11.60 199 GLY A CA 1
ATOM 1513 C C . GLY A 1 203 ? -0.942 1.618 -0.672 1.00 11.83 199 GLY A C 1
ATOM 1514 O O . GLY A 1 203 ? -2.066 1.623 -0.169 1.00 12.02 199 GLY A O 1
ATOM 1515 N N . LYS A 1 204 ? 0.164 1.827 0.039 1.00 11.37 200 LYS A N 1
ATOM 1516 C CA . LYS A 1 204 ? 0.094 2.045 1.488 1.00 11.01 200 LYS A CA 1
ATOM 1517 C C . LYS A 1 204 ? -0.707 3.295 1.851 1.00 13.73 200 LYS A C 1
ATOM 1518 O O . LYS A 1 204 ? -1.307 3.367 2.937 1.00 14.93 200 LYS A O 1
ATOM 1524 N N . ALA A 1 205 ? -0.733 4.276 0.960 1.00 12.20 201 ALA A N 1
ATOM 1525 C CA . ALA A 1 205 ? -1.519 5.486 1.199 1.00 12.31 201 ALA A CA 1
ATOM 1526 C C . ALA A 1 205 ? -2.954 5.347 0.683 1.00 15.41 201 ALA A C 1
ATOM 1527 O O . ALA A 1 205 ? -3.663 6.353 0.504 1.00 17.39 201 ALA A O 1
ATOM 1529 N N . LEU A 1 206 ? -3.374 4.106 0.428 1.00 13.50 202 LEU A N 1
ATOM 1530 C CA . LEU A 1 206 ? -4.722 3.836 -0.058 1.00 12.59 202 LEU A CA 1
ATOM 1531 C C . LEU A 1 206 ? -5.397 2.720 0.719 1.00 13.04 202 LEU A C 1
ATOM 1532 O O . LEU A 1 206 ? -6.438 2.223 0.303 1.00 13.52 202 LEU A O 1
ATOM 1537 N N . GLY A 1 207 ? -4.801 2.302 1.832 1.00 10.33 203 GLY A N 1
ATOM 1538 C CA . GLY A 1 207 ? -5.393 1.247 2.632 1.00 11.43 203 GLY A CA 1
ATOM 1539 C C . GLY A 1 207 ? -5.005 -0.152 2.179 1.00 10.40 203 GLY A C 1
ATOM 1540 O O . GLY A 1 207 ? -5.713 -1.127 2.446 1.00 9.67 203 GLY A O 1
ATOM 1541 N N . LEU A 1 208 ? -3.855 -0.252 1.522 1.00 10.53 204 LEU A N 1
ATOM 1542 C CA . LEU A 1 208 ? -3.276 -1.546 1.194 1.00 9.53 204 LEU A CA 1
ATOM 1543 C C . LEU A 1 208 ? -1.961 -1.689 1.951 1.00 8.76 204 LEU A C 1
ATOM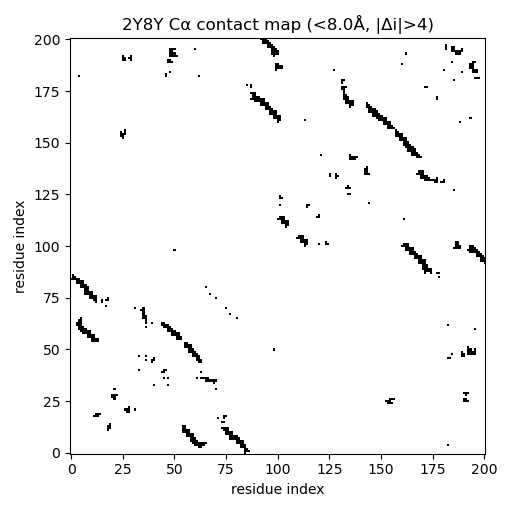 1544 O O . LEU A 1 208 ? -1.395 -0.697 2.425 1.00 10.91 204 LEU A O 1
ATOM 1549 N N . GLY A 1 209 ? -1.498 -2.919 2.077 1.00 8.66 205 GLY A N 1
ATOM 1550 C CA . GLY A 1 209 ? -0.178 -3.182 2.608 1.00 9.55 205 GLY A CA 1
ATOM 1551 C C . GLY A 1 209 ? -0.100 -3.479 4.092 1.00 10.01 205 GLY A C 1
ATOM 1552 O O . GLY A 1 209 ? 0.974 -3.824 4.580 1.00 9.54 205 GLY A O 1
ATOM 1553 N N . LEU A 1 210 ? -1.213 -3.375 4.820 1.00 8.35 206 LEU A N 1
ATOM 1554 C CA . LEU A 1 210 ? -1.161 -3.688 6.251 1.00 10.15 206 LEU A CA 1
ATOM 1555 C C . LEU A 1 210 ? -1.160 -5.199 6.474 1.00 8.80 206 LEU A C 1
ATOM 1556 O O . LEU A 1 210 ? -2.187 -5.871 6.278 1.00 9.55 206 LEU A O 1
ATOM 1561 N N . LEU A 1 211 ? -0.012 -5.742 6.860 1.00 9.37 207 LEU A N 1
ATOM 1562 C CA . LEU A 1 211 ? 0.043 -7.158 7.208 1.00 8.34 207 LEU A CA 1
ATOM 1563 C C . LEU A 1 211 ? -0.322 -7.268 8.674 1.00 9.86 207 LEU A C 1
ATOM 1564 O O . LEU A 1 211 ? 0.388 -6.747 9.544 1.00 10.33 207 LEU A O 1
ATOM 1569 N N . SER A 1 212 ? -1.457 -7.903 8.929 1.00 10.00 208 SER A N 1
ATOM 1570 C CA . SER A 1 212 ? -1.922 -8.163 10.284 1.00 10.58 208 SER A CA 1
ATOM 1571 C C . SER A 1 212 ? -1.651 -9.612 10.646 1.00 10.27 208 SER A C 1
ATOM 1572 O O . SER A 1 212 ? -1.968 -10.514 9.865 1.00 11.37 208 SER A O 1
ATOM 1575 N N . VAL A 1 213 ? -1.089 -9.856 11.830 1.00 12.47 209 VAL A N 1
ATOM 1576 C CA . VAL A 1 213 ? -0.854 -11.225 12.279 1.00 11.75 209 VAL A CA 1
ATOM 1577 C C . VAL A 1 213 ? -1.401 -11.408 13.676 1.00 13.23 209 VAL A C 1
ATOM 1578 O O . VAL A 1 213 ? -1.469 -10.454 14.457 1.00 17.21 209 VAL A O 1
ATOM 1582 N N . ALA A 1 214 ? -1.791 -12.642 13.977 1.00 13.10 210 ALA A N 1
ATOM 1583 C CA . ALA A 1 214 ? -2.277 -12.992 15.309 1.00 16.05 210 ALA A CA 1
ATOM 1584 C C . ALA A 1 214 ? -2.207 -14.501 15.489 1.00 17.96 210 ALA A C 1
ATOM 1585 O O . ALA A 1 214 ? -2.290 -15.240 14.530 1.00 15.69 210 ALA A O 1
ATOM 1587 N N . PRO A 1 215 ? -2.047 -14.972 16.732 1.00 19.98 211 PRO A N 1
ATOM 1588 C CA . PRO A 1 215 ? -1.961 -16.420 16.950 1.00 20.27 211 PRO A CA 1
ATOM 1589 C C . PRO A 1 215 ? -3.192 -17.181 16.451 1.00 26.93 211 PRO A C 1
ATOM 1590 O O . PRO A 1 215 ? -4.298 -16.636 16.464 1.00 31.32 211 PRO A O 1
#

CATH classification: 3.30.70.1200 (+1 more: 3.30.70.1210)